Protein AF-A0A7C4H628-F1 (afdb_monomer)

Structure (mmCIF, N/CA/C/O backbone):
data_AF-A0A7C4H628-F1
#
_entry.id   AF-A0A7C4H628-F1
#
loop_
_atom_site.group_PDB
_atom_site.id
_atom_site.type_symbol
_atom_site.label_atom_id
_atom_site.label_alt_id
_atom_site.label_comp_id
_atom_site.label_asym_id
_atom_site.label_entity_id
_atom_site.label_seq_id
_atom_site.pdbx_PDB_ins_code
_atom_site.Cartn_x
_atom_site.Cartn_y
_atom_site.Cartn_z
_atom_site.o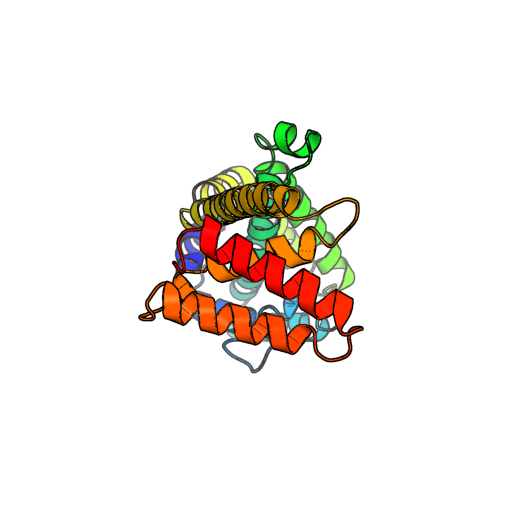ccupancy
_atom_site.B_iso_or_equiv
_atom_site.auth_seq_id
_atom_site.auth_comp_id
_atom_site.auth_asym_id
_atom_site.auth_atom_id
_atom_site.pdbx_PDB_model_num
ATOM 1 N N . MET A 1 1 ? 4.475 -13.712 -3.045 1.00 44.09 1 MET A N 1
ATOM 2 C CA . MET A 1 1 ? 4.815 -12.976 -4.280 1.00 44.09 1 MET A CA 1
ATOM 3 C C . MET A 1 1 ? 3.651 -12.990 -5.278 1.00 44.09 1 MET A C 1
ATOM 5 O O . MET A 1 1 ? 3.628 -13.850 -6.150 1.00 44.09 1 MET A O 1
ATOM 9 N N . PRO A 1 2 ? 2.662 -12.085 -5.145 1.00 54.22 2 PRO A N 1
ATOM 10 C CA . PRO A 1 2 ? 1.669 -11.801 -6.191 1.00 54.22 2 PRO A CA 1
ATOM 11 C C . PRO A 1 2 ? 2.121 -10.678 -7.159 1.00 54.22 2 PRO A C 1
ATOM 13 O O . PRO A 1 2 ? 1.870 -10.807 -8.357 1.00 54.22 2 PRO A O 1
ATOM 16 N N . LYS A 1 3 ? 2.888 -9.682 -6.667 1.00 62.72 3 LYS A N 1
ATOM 17 C CA . LYS A 1 3 ? 3.483 -8.544 -7.412 1.00 62.72 3 LYS A CA 1
ATOM 18 C C . LYS A 1 3 ? 4.208 -8.966 -8.701 1.00 62.72 3 LYS A C 1
ATOM 20 O O . LYS A 1 3 ? 4.015 -8.393 -9.768 1.00 62.72 3 LYS A O 1
ATOM 25 N N . TRP A 1 4 ? 4.923 -10.086 -8.618 1.00 67.44 4 TRP A N 1
ATOM 26 C CA . TRP A 1 4 ? 5.683 -10.706 -9.705 1.00 67.44 4 TRP A CA 1
ATOM 27 C C . TRP A 1 4 ? 4.882 -10.992 -10.988 1.00 67.44 4 TRP A C 1
ATOM 29 O O . TRP A 1 4 ? 5.407 -10.875 -12.094 1.00 67.44 4 TRP A O 1
ATOM 39 N N . PHE A 1 5 ? 3.611 -11.391 -10.868 1.00 70.12 5 PHE A N 1
ATOM 40 C CA . PHE A 1 5 ? 2.865 -11.903 -12.022 1.00 70.12 5 PHE A CA 1
ATOM 41 C C . PHE A 1 5 ? 2.538 -10.821 -13.048 1.00 70.12 5 PHE A C 1
ATOM 43 O O . PHE A 1 5 ? 2.633 -11.078 -14.247 1.00 70.12 5 PHE A O 1
ATOM 50 N N . TYR A 1 6 ? 2.173 -9.622 -12.594 1.00 78.38 6 TYR A N 1
ATOM 51 C CA . TYR A 1 6 ? 1.809 -8.547 -13.511 1.00 78.38 6 TYR A CA 1
ATOM 52 C C . TYR A 1 6 ? 3.020 -7.701 -13.931 1.00 78.38 6 TYR A C 1
ATOM 54 O O . TYR A 1 6 ? 3.038 -7.233 -15.064 1.00 78.38 6 TYR A O 1
ATOM 62 N N . HIS A 1 7 ? 4.065 -7.593 -13.094 1.00 85.69 7 HIS A N 1
ATOM 63 C CA . HIS A 1 7 ? 5.359 -7.018 -13.503 1.00 85.69 7 HIS A CA 1
ATOM 64 C C . HIS A 1 7 ? 5.937 -7.785 -14.693 1.00 85.69 7 HIS A C 1
ATOM 66 O O . HIS A 1 7 ? 6.283 -7.184 -15.706 1.00 85.69 7 HIS A O 1
ATOM 72 N N . LYS A 1 8 ? 5.920 -9.122 -14.624 1.00 83.81 8 LYS A N 1
ATOM 73 C CA . LYS A 1 8 ? 6.333 -9.990 -15.732 1.00 83.81 8 LYS A CA 1
ATOM 74 C C . LYS A 1 8 ? 5.474 -9.800 -16.985 1.00 83.81 8 LYS A C 1
ATOM 76 O O . LYS A 1 8 ? 6.029 -9.657 -18.068 1.00 83.81 8 LYS A O 1
ATOM 81 N N . GLY A 1 9 ? 4.145 -9.806 -16.850 1.00 85.12 9 GLY A N 1
ATOM 82 C CA . GLY A 1 9 ? 3.249 -9.641 -18.002 1.00 85.12 9 GLY A CA 1
ATOM 83 C C . GLY A 1 9 ? 3.461 -8.306 -18.723 1.00 85.12 9 GLY A C 1
ATOM 84 O O . GLY A 1 9 ? 3.432 -8.249 -19.947 1.00 85.12 9 GLY A O 1
ATOM 85 N N . ILE A 1 10 ? 3.753 -7.243 -17.972 1.00 89.75 10 ILE A N 1
ATOM 86 C CA . ILE A 1 10 ? 4.025 -5.922 -18.544 1.00 89.75 10 ILE A CA 1
ATOM 87 C C . ILE A 1 10 ? 5.443 -5.841 -19.122 1.00 89.75 10 ILE A C 1
ATOM 89 O O . ILE A 1 10 ? 5.633 -5.231 -20.170 1.00 89.75 10 ILE A O 1
ATOM 93 N N . ALA A 1 11 ? 6.431 -6.485 -18.498 1.00 91.62 11 ALA A N 1
ATOM 94 C CA . ALA A 1 11 ? 7.772 -6.597 -19.067 1.00 91.62 11 ALA A CA 1
ATOM 95 C C . ALA A 1 11 ? 7.747 -7.310 -20.432 1.00 91.62 11 ALA A C 1
ATOM 97 O O . ALA A 1 11 ? 8.405 -6.860 -21.367 1.00 91.62 11 ALA A O 1
ATOM 98 N N . GLU A 1 12 ? 6.932 -8.363 -20.567 1.00 89.31 12 GLU A N 1
ATOM 99 C CA . GLU A 1 12 ? 6.688 -9.055 -21.839 1.00 89.31 12 GLU A CA 1
ATOM 100 C C . GLU A 1 12 ? 6.010 -8.127 -22.865 1.00 89.31 12 GLU A C 1
ATOM 102 O O . GLU A 1 12 ? 6.483 -8.029 -23.997 1.00 89.31 12 GLU A O 1
ATOM 107 N N . ALA A 1 13 ? 4.976 -7.372 -22.468 1.00 88.06 13 ALA A N 1
ATOM 108 C CA . ALA A 1 13 ? 4.307 -6.393 -23.338 1.00 88.06 13 ALA A CA 1
ATOM 109 C C . ALA A 1 13 ? 5.242 -5.267 -23.831 1.00 88.06 13 ALA A C 1
ATOM 111 O O . ALA A 1 13 ? 5.079 -4.752 -24.940 1.00 88.06 13 ALA A O 1
ATOM 112 N N . LEU A 1 14 ? 6.239 -4.906 -23.018 1.00 92.12 14 LEU A N 1
ATOM 113 C CA . LEU A 1 14 ? 7.269 -3.910 -23.327 1.00 92.12 14 LEU A CA 1
ATOM 114 C C . LEU A 1 14 ? 8.517 -4.503 -23.996 1.00 92.12 14 LEU A C 1
ATOM 116 O O . LEU A 1 14 ? 9.477 -3.774 -24.236 1.00 92.12 14 LEU A O 1
ATOM 120 N N . SER A 1 15 ? 8.515 -5.802 -24.315 1.00 91.88 15 SER A N 1
ATOM 121 C CA . SER A 1 15 ? 9.646 -6.498 -24.949 1.00 91.88 15 SER A CA 1
ATOM 122 C C . SER A 1 15 ? 10.969 -6.377 -24.173 1.00 91.88 15 SER A C 1
ATOM 124 O O . SER A 1 15 ? 12.037 -6.280 -24.772 1.00 91.88 15 SER A O 1
ATOM 126 N N . ILE A 1 16 ? 10.913 -6.385 -22.838 1.00 93.06 16 ILE A N 1
ATOM 127 C CA . ILE A 1 16 ? 12.105 -6.378 -21.979 1.00 93.06 16 ILE A CA 1
ATOM 128 C C . ILE A 1 16 ? 12.690 -7.799 -21.932 1.00 93.06 16 ILE A C 1
ATOM 130 O O . ILE A 1 16 ? 12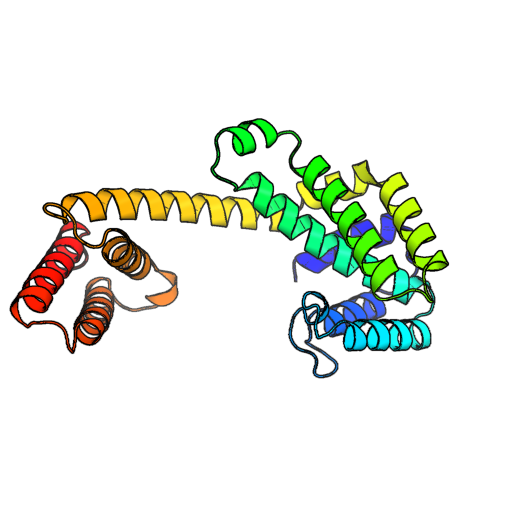.088 -8.708 -21.358 1.00 93.06 16 ILE A O 1
ATOM 134 N N . GLY A 1 17 ? 13.877 -7.998 -22.511 1.00 90.94 17 GLY A N 1
ATOM 135 C CA . GLY A 1 17 ? 14.509 -9.301 -22.754 1.00 90.94 17 GLY A CA 1
ATOM 136 C C . GLY A 1 17 ? 15.209 -9.944 -21.551 1.00 90.94 17 GLY A C 1
ATOM 137 O O . GLY A 1 17 ? 16.166 -10.700 -21.720 1.00 90.94 17 GLY A O 1
ATOM 138 N N . LEU A 1 18 ? 14.772 -9.659 -20.322 1.00 93.06 18 LEU A N 1
ATOM 139 C CA . LEU A 1 18 ? 15.399 -10.205 -19.117 1.00 93.06 18 LEU A CA 1
ATOM 140 C C . LEU A 1 18 ? 14.897 -11.612 -18.778 1.00 93.06 18 LEU A C 1
ATOM 142 O O . LEU A 1 18 ? 13.721 -11.948 -18.910 1.00 93.06 18 LEU A O 1
ATOM 146 N N . SER A 1 19 ? 15.790 -12.437 -18.228 1.00 91.50 19 SER A N 1
ATOM 147 C CA . SER A 1 19 ? 15.387 -13.713 -17.632 1.00 91.50 19 SER A CA 1
ATOM 148 C C . SER A 1 19 ? 14.567 -13.497 -16.352 1.00 91.50 19 SER A C 1
ATOM 150 O O . SER A 1 19 ? 14.740 -12.509 -15.636 1.00 91.50 19 SER A O 1
ATOM 152 N N . LYS A 1 20 ? 13.734 -14.483 -15.986 1.00 88.81 20 LYS A N 1
ATOM 153 C CA . LYS A 1 20 ? 13.017 -14.495 -14.693 1.00 88.81 20 LYS A CA 1
ATOM 154 C C . LYS A 1 20 ? 13.956 -14.320 -13.497 1.00 88.81 20 LYS A C 1
ATOM 156 O O . LYS A 1 20 ? 13.591 -13.679 -12.523 1.00 88.81 20 LYS A O 1
ATOM 161 N N . LYS A 1 21 ? 15.160 -14.892 -13.560 1.00 90.44 21 LYS A N 1
ATOM 162 C CA . LYS A 1 21 ? 16.142 -14.754 -12.482 1.00 90.44 21 LYS A CA 1
ATOM 163 C C . LYS A 1 21 ? 16.629 -13.306 -12.371 1.00 90.44 21 LYS A C 1
ATOM 165 O O . LYS A 1 21 ? 16.588 -12.753 -11.282 1.00 90.44 21 LYS A O 1
ATOM 170 N N . ALA A 1 22 ? 16.990 -12.685 -13.496 1.00 92.44 22 ALA A N 1
ATOM 171 C CA . ALA A 1 22 ? 17.457 -11.298 -13.531 1.00 92.44 22 ALA A CA 1
ATOM 172 C C . ALA A 1 22 ? 16.388 -10.310 -13.035 1.00 92.44 22 ALA A C 1
ATOM 174 O O . ALA A 1 22 ? 16.675 -9.472 -12.188 1.00 92.44 22 ALA A O 1
ATOM 175 N N . MET A 1 23 ? 15.142 -10.454 -13.497 1.00 92.44 23 MET A N 1
ATOM 176 C CA . MET A 1 23 ? 14.018 -9.637 -13.022 1.00 92.44 23 MET A CA 1
ATOM 177 C C . MET A 1 23 ? 13.797 -9.797 -11.507 1.00 92.44 23 MET A C 1
ATOM 179 O O . MET A 1 23 ? 13.673 -8.808 -10.793 1.00 92.44 23 MET A O 1
ATOM 183 N N . SER A 1 24 ? 13.838 -11.031 -10.989 1.00 89.69 24 SER A N 1
ATOM 184 C CA . SER A 1 24 ? 13.687 -11.291 -9.549 1.00 89.69 24 SER A CA 1
ATOM 185 C C . SER A 1 24 ? 14.845 -10.725 -8.722 1.00 89.69 24 SER A C 1
ATOM 187 O O . SER A 1 24 ? 14.643 -10.326 -7.572 1.00 89.69 24 SER A O 1
ATOM 189 N N . ASP A 1 25 ? 16.059 -10.722 -9.273 1.00 90.31 25 ASP A N 1
ATOM 190 C CA . ASP A 1 25 ? 17.231 -10.138 -8.628 1.00 90.31 25 ASP A CA 1
ATOM 191 C C . ASP A 1 25 ? 17.125 -8.607 -8.570 1.00 90.31 25 ASP A C 1
ATOM 193 O O . ASP A 1 25 ? 17.402 -8.034 -7.517 1.00 90.31 25 ASP A O 1
ATOM 197 N N . ILE A 1 26 ? 16.656 -7.957 -9.643 1.00 91.31 26 ILE A N 1
ATOM 198 C CA . ILE A 1 26 ? 16.404 -6.507 -9.668 1.00 91.31 26 ILE A CA 1
ATOM 199 C C . ILE A 1 26 ? 15.301 -6.123 -8.674 1.00 91.31 26 ILE A C 1
ATOM 201 O O . ILE A 1 26 ? 15.516 -5.215 -7.872 1.00 91.31 26 ILE A O 1
ATOM 205 N N . ASP A 1 27 ? 14.171 -6.839 -8.656 1.00 88.94 27 ASP A N 1
ATOM 206 C CA . ASP A 1 27 ? 13.090 -6.601 -7.684 1.00 88.94 27 ASP A CA 1
ATOM 207 C C . ASP A 1 27 ? 13.616 -6.674 -6.246 1.00 88.94 27 ASP A C 1
ATOM 209 O O . ASP A 1 27 ? 13.342 -5.799 -5.432 1.00 88.94 27 ASP A O 1
ATOM 213 N N . SER A 1 28 ? 14.454 -7.672 -5.945 1.00 86.88 28 SER A N 1
ATOM 214 C CA . SER A 1 28 ? 15.034 -7.833 -4.607 1.00 86.88 28 SER A CA 1
ATOM 215 C C . SER A 1 28 ? 15.939 -6.665 -4.200 1.00 86.88 28 SER A C 1
ATOM 217 O O . SER A 1 28 ? 16.026 -6.357 -3.013 1.00 86.88 28 SER A O 1
ATOM 219 N N . ILE A 1 29 ? 16.640 -6.034 -5.148 1.00 88.75 29 ILE A N 1
ATOM 220 C CA . ILE A 1 29 ? 17.462 -4.843 -4.880 1.00 88.75 29 ILE A CA 1
ATOM 221 C C . ILE A 1 29 ? 16.557 -3.636 -4.610 1.00 88.75 29 ILE A C 1
ATOM 223 O O . ILE A 1 29 ? 16.769 -2.915 -3.638 1.00 88.75 29 ILE A O 1
ATOM 227 N N . LEU A 1 30 ? 15.533 -3.429 -5.443 1.00 86.75 30 LEU A N 1
ATOM 228 C CA . LEU A 1 30 ? 14.626 -2.281 -5.335 1.00 86.75 30 LEU A CA 1
ATOM 229 C C . LEU A 1 30 ? 13.722 -2.340 -4.099 1.00 86.75 30 LEU A C 1
ATOM 231 O O . LEU A 1 30 ? 13.478 -1.307 -3.476 1.00 86.75 30 LEU A O 1
ATOM 235 N N . ASP A 1 31 ? 13.302 -3.541 -3.702 1.00 84.38 31 ASP A N 1
ATOM 236 C CA . ASP A 1 31 ? 12.535 -3.791 -2.479 1.00 84.38 31 ASP A CA 1
ATOM 237 C C . ASP A 1 31 ? 13.433 -3.786 -1.211 1.00 84.38 31 ASP A C 1
ATOM 239 O O . ASP A 1 31 ? 12.947 -4.026 -0.106 1.00 84.38 31 ASP A O 1
ATOM 243 N N . GLY A 1 32 ? 14.748 -3.539 -1.332 1.00 80.62 32 GLY A N 1
ATOM 244 C CA . GLY A 1 32 ? 15.690 -3.476 -0.200 1.00 80.62 32 GLY A CA 1
ATOM 245 C C . GLY A 1 32 ? 16.015 -4.831 0.451 1.00 80.62 32 GLY A C 1
ATOM 246 O O . GLY A 1 32 ? 16.609 -4.895 1.524 1.00 80.62 32 GLY A O 1
ATOM 247 N N . ILE A 1 33 ? 15.645 -5.944 -0.188 1.00 81.06 33 ILE A N 1
ATOM 248 C CA . ILE A 1 33 ? 15.928 -7.308 0.292 1.00 81.06 33 ILE A CA 1
ATOM 249 C C . ILE A 1 33 ? 17.405 -7.668 0.059 1.00 81.06 33 ILE A C 1
ATOM 251 O O . ILE A 1 33 ? 18.014 -8.391 0.849 1.00 81.06 33 ILE A O 1
ATOM 255 N N . LYS A 1 34 ? 17.992 -7.165 -1.032 1.00 75.50 34 LYS A N 1
ATOM 256 C CA . LYS A 1 34 ? 19.409 -7.321 -1.387 1.00 75.50 34 LYS A CA 1
ATOM 257 C C . LYS A 1 34 ? 20.102 -5.959 -1.430 1.00 75.50 34 LYS A C 1
ATOM 259 O O . LYS A 1 34 ? 19.512 -4.966 -1.833 1.00 75.50 34 LYS A O 1
ATOM 264 N N . GLY A 1 35 ? 21.386 -5.929 -1.066 1.00 67.00 35 GLY A N 1
ATOM 265 C CA . GLY A 1 35 ? 22.236 -4.739 -1.217 1.00 67.00 35 GLY A CA 1
ATOM 266 C C . GLY A 1 35 ? 22.257 -3.773 -0.027 1.00 67.00 35 GLY A C 1
ATOM 267 O O . GLY A 1 35 ? 22.917 -2.747 -0.115 1.00 67.00 35 GLY A O 1
ATOM 268 N N . GLY A 1 36 ? 21.591 -4.100 1.088 1.00 75.75 36 GLY A N 1
ATOM 269 C CA . GLY A 1 36 ? 21.644 -3.297 2.319 1.00 75.75 36 GLY A CA 1
ATOM 270 C C . GLY A 1 36 ? 20.872 -1.975 2.256 1.00 75.75 36 GLY A C 1
ATOM 271 O O . GLY A 1 36 ? 21.087 -1.109 3.098 1.00 75.75 36 GLY A O 1
ATOM 272 N N . TYR A 1 37 ? 19.993 -1.815 1.265 1.00 77.25 37 TYR A N 1
ATOM 273 C CA . TYR A 1 37 ? 19.118 -0.655 1.139 1.00 77.25 37 TYR A CA 1
ATOM 274 C C . TYR A 1 37 ? 17.862 -0.810 1.997 1.00 77.25 37 TYR A C 1
ATOM 276 O O . TYR A 1 37 ? 17.375 -1.918 2.212 1.00 77.25 37 TYR A O 1
ATOM 284 N N . GLU A 1 38 ? 17.304 0.309 2.453 1.00 80.31 38 GLU A N 1
ATOM 285 C CA . GLU A 1 38 ? 15.975 0.304 3.061 1.00 80.31 38 GLU A CA 1
ATOM 286 C C . GLU A 1 38 ? 14.909 -0.106 2.035 1.00 80.31 38 GLU A C 1
ATOM 288 O O . GLU A 1 38 ? 15.034 0.150 0.833 1.00 80.31 38 GLU A O 1
ATOM 293 N N . HIS A 1 39 ? 13.836 -0.735 2.516 1.00 78.56 39 HIS A N 1
ATOM 294 C CA . HIS A 1 39 ? 12.701 -1.096 1.673 1.00 78.56 39 HIS A CA 1
ATOM 295 C C . HIS A 1 39 ? 12.128 0.154 0.996 1.00 78.56 39 HIS A C 1
ATOM 297 O O . HIS A 1 39 ? 11.809 1.133 1.670 1.00 78.56 39 HIS A O 1
ATOM 303 N N . ASP A 1 40 ? 11.967 0.108 -0.328 1.00 79.44 40 ASP A N 1
ATOM 304 C CA . ASP A 1 40 ? 11.527 1.241 -1.145 1.00 79.44 40 ASP A CA 1
ATOM 305 C C . ASP A 1 40 ? 12.393 2.512 -1.013 1.00 79.44 40 ASP A C 1
ATOM 307 O O . ASP A 1 40 ? 11.878 3.627 -1.146 1.00 79.44 40 ASP A O 1
ATOM 311 N N . PHE A 1 41 ? 13.705 2.389 -0.765 1.00 82.50 41 PHE A N 1
ATOM 312 C CA . PHE A 1 41 ? 14.605 3.545 -0.597 1.00 82.50 41 PHE A CA 1
ATOM 313 C C . PHE A 1 41 ? 14.454 4.600 -1.712 1.00 82.50 41 PHE A C 1
ATOM 315 O O . PHE A 1 41 ? 14.584 5.798 -1.462 1.00 82.50 41 PHE A O 1
ATOM 322 N N . TRP A 1 42 ? 14.133 4.160 -2.934 1.00 81.12 42 TRP A N 1
ATOM 323 C CA . TRP A 1 42 ? 13.932 4.980 -4.128 1.00 81.12 42 TRP A CA 1
ATOM 324 C C . TRP A 1 42 ? 12.746 5.955 -4.031 1.00 81.12 42 TRP A C 1
ATOM 326 O O . TRP A 1 42 ? 12.649 6.875 -4.841 1.00 81.12 42 TRP A O 1
ATOM 336 N N . LYS A 1 43 ? 11.852 5.799 -3.045 1.00 77.94 43 LYS A N 1
ATOM 337 C CA . LYS A 1 43 ? 10.740 6.730 -2.785 1.00 77.94 43 LYS A CA 1
ATOM 338 C C . LYS A 1 43 ? 11.182 8.018 -2.087 1.00 77.94 43 LYS A C 1
ATOM 340 O O . LYS A 1 43 ? 10.426 8.990 -2.094 1.00 77.94 43 LYS A O 1
ATOM 345 N N . TYR A 1 44 ? 12.367 8.037 -1.477 1.00 75.94 44 TYR A N 1
ATOM 346 C CA . TYR A 1 44 ? 12.834 9.145 -0.646 1.00 75.94 44 TYR A CA 1
ATOM 347 C C . TYR A 1 44 ? 13.817 10.041 -1.402 1.00 75.94 44 TYR A C 1
ATOM 349 O O . TYR A 1 44 ? 14.807 9.574 -1.961 1.00 75.94 44 TYR A O 1
ATOM 357 N N . VAL A 1 45 ? 13.565 11.354 -1.374 1.00 60.88 45 VAL A N 1
ATOM 358 C CA . VAL A 1 45 ? 14.367 12.365 -2.092 1.00 60.88 45 VAL A CA 1
ATOM 359 C C . VAL A 1 45 ? 15.829 12.382 -1.629 1.00 60.88 45 VAL A C 1
ATOM 361 O O . VAL A 1 45 ? 16.729 12.607 -2.434 1.00 60.88 45 VAL A O 1
ATOM 364 N N . GLU A 1 46 ? 16.086 12.088 -0.356 1.00 63.59 46 GLU A N 1
ATOM 365 C CA . GLU A 1 46 ? 17.439 12.017 0.217 1.00 63.59 46 GLU A CA 1
ATOM 366 C C . GLU A 1 46 ? 18.252 10.825 -0.328 1.00 63.59 46 GLU A C 1
ATOM 368 O O . GLU A 1 46 ? 19.480 10.870 -0.369 1.00 63.59 46 GLU A O 1
ATOM 373 N N . ASN A 1 47 ? 17.574 9.797 -0.851 1.00 65.75 47 ASN A N 1
ATOM 374 C CA . ASN A 1 47 ? 18.172 8.566 -1.374 1.00 65.75 47 ASN A CA 1
ATOM 375 C C . ASN A 1 47 ? 18.320 8.555 -2.903 1.00 65.75 47 ASN A C 1
ATOM 377 O O . ASN A 1 47 ? 18.638 7.525 -3.501 1.00 65.75 47 ASN A O 1
ATOM 381 N N . VAL A 1 48 ? 18.130 9.700 -3.558 1.00 65.38 48 VAL A N 1
ATOM 382 C CA . VAL A 1 48 ? 18.287 9.844 -5.011 1.00 65.38 48 VAL A CA 1
ATOM 383 C C . VAL A 1 48 ? 19.669 9.385 -5.498 1.00 65.38 48 VAL A C 1
ATOM 385 O O . VAL A 1 48 ? 19.774 8.705 -6.521 1.00 65.38 48 VAL A O 1
ATOM 388 N N . ASN A 1 49 ? 20.731 9.702 -4.751 1.00 69.75 49 ASN A N 1
ATOM 389 C CA . ASN A 1 49 ? 22.087 9.262 -5.090 1.00 69.75 49 ASN A CA 1
ATOM 390 C C . ASN A 1 49 ? 22.216 7.731 -5.032 1.00 69.75 49 ASN A C 1
ATOM 392 O O . ASN A 1 49 ? 22.892 7.134 -5.870 1.00 69.75 49 ASN A O 1
ATOM 396 N N . SER A 1 50 ? 21.511 7.086 -4.100 1.00 78.38 50 SER A N 1
ATOM 397 C CA . SER A 1 50 ? 21.440 5.627 -4.001 1.00 78.38 50 SER A CA 1
ATOM 398 C C . SER A 1 50 ? 20.731 5.021 -5.211 1.00 78.38 50 SER A C 1
ATOM 400 O O . SER A 1 50 ? 21.221 4.044 -5.769 1.00 78.38 50 SER A O 1
ATOM 402 N N . LEU A 1 51 ? 19.638 5.632 -5.689 1.00 83.38 51 LEU A N 1
ATOM 403 C CA . LEU A 1 51 ? 18.914 5.144 -6.870 1.00 83.38 51 LEU A CA 1
ATOM 404 C C . LEU A 1 51 ? 19.753 5.265 -8.143 1.00 83.38 51 LEU A C 1
ATOM 406 O O . LEU A 1 51 ? 19.811 4.325 -8.936 1.00 83.38 51 LEU A O 1
ATOM 410 N N . ARG A 1 52 ? 20.473 6.379 -8.306 1.00 83.62 52 ARG A N 1
ATOM 411 C CA . ARG A 1 52 ? 21.422 6.540 -9.412 1.00 83.62 52 ARG A CA 1
ATOM 412 C C . ARG A 1 52 ? 22.500 5.455 -9.386 1.00 83.62 52 ARG A C 1
ATOM 414 O O . ARG A 1 52 ? 22.769 4.849 -10.420 1.00 83.62 52 ARG A O 1
ATOM 421 N N . ASN A 1 53 ? 23.088 5.183 -8.222 1.00 86.06 53 ASN A N 1
ATOM 422 C CA . ASN A 1 53 ? 24.106 4.140 -8.075 1.00 86.06 53 ASN A CA 1
ATOM 423 C C . ASN A 1 53 ? 23.550 2.748 -8.400 1.00 86.06 53 ASN A C 1
ATOM 425 O O . ASN A 1 53 ? 24.203 1.979 -9.103 1.00 86.06 53 ASN A O 1
ATOM 429 N N . VAL A 1 54 ? 22.328 2.447 -7.955 1.00 88.69 54 VAL A N 1
ATOM 430 C CA . VAL A 1 54 ? 21.643 1.190 -8.283 1.00 88.69 54 VAL A CA 1
ATOM 431 C C . VAL A 1 54 ? 21.408 1.068 -9.790 1.00 88.69 54 VAL A C 1
ATOM 433 O O . VAL A 1 54 ? 21.689 0.018 -10.358 1.00 88.69 54 VAL A O 1
ATOM 436 N N . ILE A 1 55 ? 20.986 2.133 -10.474 1.00 89.25 55 ILE A N 1
ATOM 437 C CA . ILE A 1 55 ? 20.812 2.121 -11.936 1.00 89.25 55 ILE A CA 1
ATOM 438 C C . ILE A 1 55 ? 22.142 1.898 -12.663 1.00 89.25 55 ILE A C 1
ATOM 440 O O . ILE A 1 55 ? 22.180 1.118 -13.612 1.00 89.25 55 ILE A O 1
ATOM 444 N N . VAL A 1 56 ? 23.239 2.512 -12.206 1.00 89.25 56 VAL A N 1
ATOM 445 C CA . VAL A 1 56 ? 24.585 2.271 -12.760 1.00 89.25 56 VAL A CA 1
ATOM 446 C C . VAL A 1 56 ? 24.986 0.802 -12.596 1.00 89.25 56 VAL A C 1
ATOM 448 O O . VAL A 1 56 ? 25.447 0.180 -13.553 1.00 89.25 56 VAL A O 1
ATOM 451 N N . GLN A 1 57 ? 24.778 0.224 -11.410 1.00 90.56 57 GLN A N 1
ATOM 452 C CA . GLN A 1 57 ? 25.089 -1.183 -11.135 1.00 90.56 57 GLN A CA 1
ATOM 453 C C . GLN A 1 57 ? 24.230 -2.139 -11.972 1.00 90.56 57 GLN A C 1
ATOM 455 O O . GLN A 1 57 ? 24.744 -3.106 -12.542 1.00 90.56 57 GLN A O 1
ATOM 460 N N . ILE A 1 58 ? 22.930 -1.858 -12.083 1.00 92.50 58 ILE A N 1
ATOM 461 C CA . ILE A 1 58 ? 21.996 -2.630 -12.906 1.00 92.50 58 ILE A CA 1
ATOM 462 C C . ILE A 1 58 ? 22.398 -2.545 -14.377 1.00 92.50 58 ILE A C 1
ATOM 464 O O . ILE A 1 58 ? 22.433 -3.575 -15.043 1.00 92.50 58 ILE A O 1
ATOM 468 N N . TYR A 1 59 ? 22.757 -1.361 -14.874 1.00 92.12 59 TYR A N 1
ATOM 469 C CA . TYR A 1 59 ? 23.227 -1.192 -16.247 1.00 92.12 59 TYR A CA 1
ATOM 470 C C . TYR A 1 59 ? 24.494 -2.010 -16.512 1.00 92.12 59 TYR A C 1
ATOM 472 O O . TYR A 1 59 ? 24.570 -2.717 -17.512 1.00 92.12 59 TYR A O 1
ATOM 480 N N . ALA A 1 60 ? 25.463 -1.977 -15.593 1.00 92.44 60 ALA A N 1
ATOM 481 C CA . ALA A 1 60 ? 26.688 -2.763 -15.714 1.00 92.44 60 ALA A CA 1
ATOM 482 C C . ALA A 1 60 ? 26.430 -4.284 -15.708 1.00 92.44 60 ALA A C 1
ATOM 484 O O . ALA A 1 60 ? 27.148 -5.026 -16.371 1.00 92.44 60 ALA A O 1
ATOM 485 N N . SER A 1 61 ? 25.408 -4.745 -14.980 1.00 94.12 61 SER A N 1
ATOM 486 C CA . SER A 1 61 ? 25.124 -6.179 -14.800 1.00 94.12 61 SER A CA 1
ATOM 487 C C . SER A 1 61 ? 24.162 -6.755 -15.844 1.00 94.12 61 SER A C 1
ATOM 489 O O . SER A 1 61 ? 24.284 -7.915 -16.230 1.00 94.12 61 SER A O 1
ATOM 491 N N . TYR A 1 62 ? 23.183 -5.961 -16.276 1.00 94.69 62 TYR A N 1
ATOM 492 C CA . TYR A 1 62 ? 22.018 -6.405 -17.052 1.00 94.69 62 TYR A CA 1
ATOM 493 C C . TYR A 1 62 ? 21.740 -5.531 -18.287 1.00 94.69 62 TYR A C 1
ATOM 495 O O . TYR A 1 62 ? 20.766 -5.766 -19.003 1.00 94.69 62 TYR A O 1
ATOM 503 N N . GLY A 1 63 ? 22.571 -4.519 -18.551 1.00 92.94 63 GLY A N 1
ATOM 504 C CA . GLY A 1 63 ? 22.448 -3.636 -19.708 1.00 92.94 63 GLY A CA 1
ATOM 505 C C . GLY A 1 63 ? 21.198 -2.753 -19.693 1.00 92.94 63 GLY A C 1
ATOM 506 O O . GLY A 1 63 ? 20.607 -2.462 -18.649 1.00 92.94 63 GLY A O 1
ATOM 507 N N . VAL A 1 64 ? 20.796 -2.314 -20.890 1.00 92.38 64 VAL A N 1
ATOM 508 C CA . VAL A 1 64 ? 19.647 -1.417 -21.105 1.00 92.38 64 VAL A CA 1
ATOM 509 C C . VAL A 1 64 ? 18.345 -2.033 -20.593 1.00 92.38 64 VAL A C 1
ATOM 511 O O . VAL A 1 64 ? 17.580 -1.346 -19.919 1.00 92.38 64 VAL A O 1
ATOM 514 N N . ASP A 1 65 ? 18.112 -3.321 -20.845 1.00 93.88 65 ASP A N 1
ATOM 515 C CA . ASP A 1 65 ? 16.894 -4.009 -20.400 1.00 93.88 65 ASP A CA 1
ATOM 516 C C . ASP A 1 65 ? 16.804 -4.099 -18.874 1.00 93.88 65 ASP A C 1
ATOM 518 O O . ASP A 1 65 ? 15.719 -3.953 -18.312 1.00 93.88 65 ASP A O 1
ATOM 522 N N . GLY A 1 66 ? 17.947 -4.237 -18.192 1.00 94.31 66 GLY A N 1
ATOM 523 C CA . GLY A 1 66 ? 18.045 -4.099 -16.739 1.00 94.31 66 GLY A CA 1
ATOM 524 C C . GLY A 1 66 ? 17.510 -2.761 -16.246 1.00 94.31 66 GLY A C 1
ATOM 525 O O . GLY A 1 66 ? 16.674 -2.705 -15.342 1.00 94.31 66 GLY A O 1
ATOM 526 N N . VAL A 1 67 ? 17.972 -1.673 -16.868 1.00 92.50 67 VAL A N 1
ATOM 527 C CA . VAL A 1 67 ? 17.519 -0.320 -16.527 1.00 92.50 67 VAL A CA 1
ATOM 528 C C . VAL A 1 67 ? 16.036 -0.161 -16.844 1.00 92.50 67 VAL A C 1
ATOM 530 O O . VAL A 1 67 ? 15.292 0.259 -15.964 1.00 92.50 67 VAL A O 1
ATOM 533 N N . LYS A 1 68 ? 15.569 -0.566 -18.034 1.00 93.12 68 LYS A N 1
ATOM 534 C CA . LYS A 1 68 ? 14.140 -0.517 -18.395 1.00 93.12 68 LYS A CA 1
ATOM 535 C C . LYS A 1 68 ? 13.265 -1.258 -17.380 1.00 93.12 68 LYS A C 1
ATOM 537 O O . LYS A 1 68 ? 12.220 -0.741 -16.997 1.00 93.12 68 LYS A O 1
ATOM 542 N N . TYR A 1 69 ? 13.693 -2.425 -16.898 1.00 94.06 69 TYR A N 1
ATOM 543 C CA . TYR A 1 69 ? 12.950 -3.171 -15.880 1.00 94.06 69 TYR A CA 1
ATOM 544 C C . TYR A 1 69 ? 12.949 -2.477 -14.511 1.00 94.06 69 TYR A C 1
ATOM 546 O O . TYR A 1 69 ? 11.918 -2.436 -13.847 1.00 94.06 69 TYR A O 1
ATOM 554 N N . CYS A 1 70 ? 14.066 -1.867 -14.106 1.00 91.62 70 CYS A N 1
ATOM 555 C CA . CYS A 1 70 ? 14.121 -1.046 -12.894 1.00 91.62 70 CYS A CA 1
ATOM 556 C C . CYS A 1 70 ? 13.105 0.111 -12.948 1.00 91.62 70 CYS A C 1
ATOM 558 O O . CYS A 1 70 ? 12.346 0.338 -12.003 1.00 91.62 70 CYS A O 1
ATOM 560 N N . LEU A 1 71 ? 13.023 0.793 -14.093 1.00 91.81 71 LEU A N 1
ATOM 561 C CA . LEU A 1 71 ? 12.040 1.854 -14.318 1.00 91.81 71 LEU A CA 1
ATOM 562 C C . LEU A 1 71 ? 10.613 1.325 -14.336 1.00 91.81 71 LEU A C 1
ATOM 564 O O . LEU A 1 71 ? 9.727 1.957 -13.763 1.00 91.81 71 LEU A O 1
ATOM 568 N N . LEU A 1 72 ? 10.396 0.157 -14.938 1.00 93.38 72 LEU A N 1
ATOM 569 C CA . LEU A 1 72 ? 9.106 -0.514 -14.913 1.00 93.38 72 LEU A CA 1
ATOM 570 C C . LEU A 1 72 ? 8.655 -0.811 -13.485 1.00 93.38 72 LEU A C 1
ATOM 572 O O . LEU A 1 72 ? 7.518 -0.506 -13.140 1.00 93.38 72 LEU A O 1
ATOM 576 N N . HIS A 1 73 ? 9.532 -1.349 -12.644 1.00 91.50 73 HIS A N 1
ATOM 577 C CA . HIS A 1 73 ? 9.212 -1.635 -11.251 1.00 91.50 73 HIS A CA 1
ATOM 578 C C . HIS A 1 73 ? 8.735 -0.372 -10.515 1.00 91.50 73 HIS A C 1
ATOM 580 O O . HIS A 1 73 ? 7.656 -0.358 -9.920 1.00 91.50 73 HIS A O 1
ATOM 586 N N . ILE A 1 74 ? 9.505 0.717 -10.615 1.00 89.75 74 ILE A N 1
ATOM 587 C CA . ILE A 1 74 ? 9.181 2.014 -9.997 1.00 89.75 74 ILE A CA 1
ATOM 588 C C . ILE A 1 74 ? 7.854 2.565 -10.536 1.00 89.75 74 ILE A C 1
ATOM 590 O O . ILE A 1 74 ? 7.024 3.068 -9.766 1.00 89.75 74 ILE A O 1
ATOM 594 N N . LEU A 1 75 ? 7.637 2.450 -11.850 1.00 92.25 75 LEU A N 1
ATOM 595 C CA . LEU A 1 75 ? 6.407 2.862 -12.517 1.00 92.25 75 LEU A CA 1
AT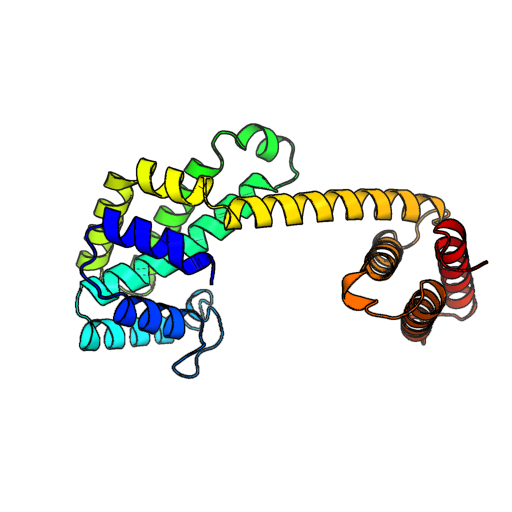OM 596 C C . LEU A 1 75 ? 5.204 2.116 -11.957 1.00 92.25 75 LEU A C 1
ATOM 598 O O . LEU A 1 75 ? 4.215 2.738 -11.578 1.00 92.25 75 LEU A O 1
ATOM 602 N N . LEU A 1 76 ? 5.277 0.789 -11.898 1.00 91.75 76 LEU A N 1
ATOM 603 C CA . LEU A 1 76 ? 4.159 -0.053 -11.493 1.00 91.75 76 LEU A CA 1
ATOM 604 C C . LEU A 1 76 ? 3.800 0.133 -10.023 1.00 91.75 76 LEU A C 1
ATOM 606 O O . LEU A 1 76 ? 2.614 0.188 -9.697 1.00 91.75 76 LEU A O 1
ATOM 610 N N . ASP A 1 77 ? 4.791 0.306 -9.154 1.00 89.69 77 ASP A N 1
ATOM 611 C CA . ASP A 1 77 ? 4.554 0.574 -7.737 1.00 89.69 77 ASP A CA 1
ATOM 612 C C . ASP A 1 77 ? 3.936 1.950 -7.508 1.00 89.69 77 ASP A C 1
ATOM 614 O O . ASP A 1 77 ? 2.981 2.099 -6.736 1.00 89.69 77 ASP A O 1
ATOM 618 N N . THR A 1 78 ? 4.434 2.961 -8.221 1.00 91.06 78 THR A N 1
ATOM 619 C CA . THR A 1 78 ? 3.883 4.318 -8.157 1.00 91.06 78 THR A CA 1
ATOM 620 C C . THR A 1 78 ? 2.464 4.361 -8.725 1.00 91.06 78 THR A C 1
ATOM 622 O O . THR A 1 78 ? 1.571 4.967 -8.120 1.00 91.06 78 THR A O 1
ATOM 625 N N . PHE A 1 79 ? 2.224 3.676 -9.845 1.00 93.00 79 PHE A N 1
ATOM 626 C CA . PHE A 1 79 ? 0.914 3.591 -10.477 1.00 93.00 79 PHE A CA 1
ATOM 627 C C . PHE A 1 79 ? -0.087 2.850 -9.593 1.00 93.00 79 PHE A C 1
ATOM 629 O O . PHE A 1 79 ? -1.177 3.370 -9.354 1.00 93.00 79 PHE A O 1
ATOM 636 N N . GLN A 1 80 ? 0.278 1.693 -9.038 1.00 91.88 80 GLN A N 1
ATOM 637 C CA . GLN A 1 80 ? -0.580 0.951 -8.118 1.00 91.88 80 GLN A CA 1
ATOM 638 C C . GLN A 1 80 ? -0.957 1.793 -6.897 1.00 91.88 80 GLN A C 1
ATOM 640 O O . GLN A 1 80 ? -2.141 1.886 -6.563 1.00 91.88 80 GLN A O 1
ATOM 645 N N . ALA A 1 81 ? 0.017 2.434 -6.245 1.00 90.38 81 ALA A N 1
ATOM 646 C CA . ALA A 1 81 ? -0.243 3.279 -5.082 1.00 90.38 81 ALA A CA 1
ATOM 647 C C . ALA A 1 81 ? -1.196 4.435 -5.424 1.00 90.38 81 ALA A C 1
ATOM 649 O O . ALA A 1 81 ? -2.162 4.693 -4.697 1.00 90.38 81 ALA A O 1
ATOM 650 N N . SER A 1 82 ? -0.966 5.089 -6.564 1.00 92.00 82 SER A N 1
ATOM 651 C CA . SER A 1 82 ? -1.799 6.193 -7.050 1.00 92.00 82 SER A CA 1
ATOM 652 C C . SER A 1 82 ? -3.213 5.717 -7.383 1.00 92.00 82 SER A C 1
ATOM 654 O O . SER A 1 82 ? -4.192 6.322 -6.949 1.00 92.00 82 SER A O 1
ATOM 656 N N . PHE A 1 83 ? -3.344 4.585 -8.076 1.00 93.56 83 PHE A N 1
ATOM 657 C CA . PHE A 1 83 ? -4.634 4.025 -8.461 1.00 93.56 83 PHE A CA 1
ATOM 658 C C . PHE A 1 83 ? -5.461 3.603 -7.244 1.00 93.56 83 PHE A C 1
ATOM 660 O O . PHE A 1 83 ? -6.644 3.929 -7.154 1.00 93.56 83 PHE A O 1
ATOM 667 N N . ILE A 1 84 ? -4.846 2.943 -6.262 1.00 92.44 84 ILE A N 1
ATOM 668 C CA . ILE A 1 84 ? -5.513 2.565 -5.010 1.00 92.44 84 ILE A CA 1
ATOM 669 C C . ILE A 1 84 ? -5.944 3.805 -4.222 1.00 92.44 84 ILE A C 1
ATOM 671 O O . ILE A 1 84 ? -7.052 3.838 -3.675 1.00 92.44 84 ILE A O 1
ATOM 675 N N . SER A 1 85 ? -5.096 4.835 -4.175 1.00 90.94 85 SER A N 1
ATOM 676 C CA . SER A 1 85 ? -5.427 6.110 -3.537 1.00 90.94 85 SER A CA 1
ATOM 677 C C . SER A 1 85 ? -6.666 6.739 -4.177 1.00 90.94 85 SER A C 1
ATOM 679 O O . SER A 1 85 ? -7.632 7.027 -3.471 1.00 90.94 85 SER A O 1
ATOM 681 N N . GLU A 1 86 ? -6.703 6.855 -5.507 1.00 91.50 86 GLU A N 1
ATOM 682 C CA . GLU A 1 86 ? -7.852 7.400 -6.244 1.00 91.50 86 GLU A CA 1
ATOM 683 C C . GLU A 1 86 ? -9.123 6.556 -6.059 1.00 91.50 86 GLU A C 1
ATOM 685 O O . GLU A 1 86 ? -10.192 7.089 -5.756 1.00 91.50 86 GLU A O 1
ATOM 690 N N . MET A 1 87 ? -9.018 5.228 -6.154 1.00 92.50 87 MET A N 1
ATOM 691 C CA . MET A 1 87 ? -10.166 4.324 -6.011 1.00 92.50 87 MET A CA 1
ATOM 692 C C . MET A 1 87 ? -10.797 4.382 -4.623 1.00 92.50 87 MET A C 1
ATOM 694 O O . MET A 1 87 ? -12.017 4.256 -4.477 1.00 92.50 87 MET A O 1
ATOM 698 N N . THR A 1 88 ? -9.973 4.582 -3.598 1.00 90.94 88 THR A N 1
ATOM 699 C CA . THR A 1 88 ? -10.429 4.554 -2.212 1.00 90.94 88 THR A CA 1
ATOM 700 C C . THR A 1 88 ? -10.721 5.956 -1.666 1.00 90.94 88 THR A C 1
ATOM 702 O O . THR A 1 88 ? -11.397 6.080 -0.646 1.00 90.94 88 THR A O 1
ATOM 705 N N . ARG A 1 89 ? -10.288 7.045 -2.311 1.00 89.44 89 ARG A N 1
ATOM 706 C CA . ARG A 1 89 ? -10.517 8.416 -1.821 1.00 89.44 89 ARG A CA 1
ATOM 707 C C . ARG A 1 89 ? -12.007 8.683 -1.548 1.00 89.44 89 ARG A C 1
ATOM 709 O O . ARG A 1 89 ? -12.894 8.293 -2.306 1.00 89.44 89 ARG A O 1
ATOM 716 N N . GLU A 1 90 ? -12.288 9.322 -0.410 1.00 85.25 90 GLU A N 1
ATOM 717 C CA . GLU A 1 90 ? -13.655 9.408 0.123 1.00 85.25 90 GLU A CA 1
ATOM 718 C C . GLU A 1 90 ? -14.440 10.643 -0.327 1.00 85.25 90 GLU A C 1
ATOM 720 O O . GLU A 1 90 ? -15.661 10.663 -0.130 1.00 85.25 90 GLU A O 1
ATOM 725 N N . THR A 1 91 ? -13.779 11.640 -0.926 1.00 86.38 91 THR A N 1
ATOM 726 C CA . THR A 1 91 ? -14.417 12.902 -1.321 1.00 86.38 91 THR A CA 1
ATOM 727 C C . THR A 1 91 ? -15.477 12.669 -2.407 1.00 86.38 91 THR A C 1
ATOM 729 O O . THR A 1 91 ? -15.289 11.799 -3.263 1.00 86.38 91 THR A O 1
ATOM 732 N N . PRO A 1 92 ? -16.591 13.428 -2.413 1.00 84.88 92 PRO A N 1
ATOM 733 C CA . PRO A 1 92 ? -17.627 13.289 -3.439 1.00 84.88 92 PRO A CA 1
ATOM 734 C C . PRO A 1 92 ? -17.070 13.391 -4.864 1.00 84.88 92 PRO A C 1
ATOM 736 O O . PRO A 1 92 ? -17.351 12.527 -5.692 1.00 84.88 92 PRO A O 1
ATOM 739 N N . ALA A 1 93 ? -16.197 14.374 -5.106 1.00 85.62 93 ALA A N 1
ATOM 740 C CA . ALA A 1 93 ? -15.509 14.547 -6.383 1.00 85.62 93 ALA A CA 1
ATOM 741 C C . ALA A 1 93 ? -14.702 13.298 -6.778 1.00 85.62 93 ALA A C 1
ATOM 743 O O . ALA A 1 93 ? -14.831 12.810 -7.895 1.00 85.62 93 ALA A O 1
ATOM 744 N N . ALA A 1 94 ? -13.935 12.707 -5.857 1.00 85.00 94 ALA A N 1
ATOM 745 C CA . ALA A 1 94 ? -13.156 11.510 -6.168 1.00 85.00 94 ALA A CA 1
ATOM 746 C C . ALA A 1 94 ? -14.034 10.298 -6.506 1.00 85.00 94 ALA A C 1
ATOM 748 O O . ALA A 1 94 ? -13.695 9.521 -7.394 1.00 85.00 94 ALA A O 1
ATOM 749 N N . ARG A 1 95 ? -15.196 10.150 -5.853 1.00 85.62 95 ARG A N 1
ATOM 750 C CA . ARG A 1 95 ? -16.140 9.066 -6.173 1.00 85.62 95 ARG A CA 1
ATOM 751 C C . ARG A 1 95 ? -16.685 9.178 -7.593 1.00 85.62 95 ARG A C 1
ATOM 753 O O . ARG A 1 95 ? -16.792 8.152 -8.259 1.00 85.62 95 ARG A O 1
ATOM 760 N N . MET A 1 96 ? -16.980 10.394 -8.052 1.00 88.56 96 MET A N 1
ATOM 761 C CA . MET A 1 96 ? -17.407 10.654 -9.433 1.00 88.56 96 MET A CA 1
ATOM 762 C C . MET A 1 96 ? -16.300 10.332 -10.445 1.00 88.56 96 MET A C 1
ATOM 764 O O . MET A 1 96 ? -16.591 9.876 -11.544 1.00 88.56 96 MET A O 1
ATOM 768 N N .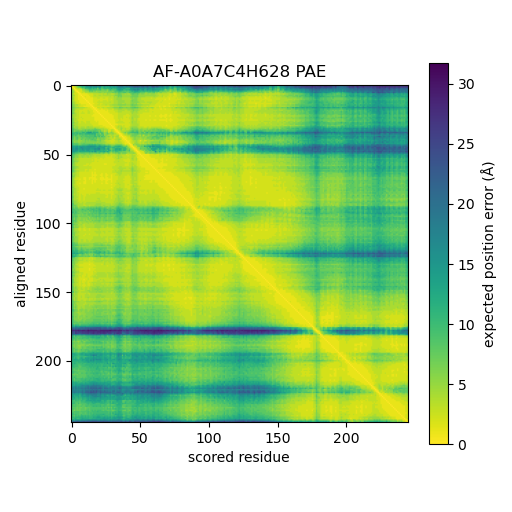 MET A 1 97 ? -15.033 10.496 -10.053 1.00 89.06 97 MET A N 1
ATOM 769 C CA . MET A 1 97 ? -13.865 10.251 -10.909 1.00 89.06 97 MET A CA 1
ATOM 770 C C . MET A 1 97 ? -13.402 8.784 -10.937 1.00 89.06 97 MET A C 1
ATOM 772 O O . MET A 1 97 ? -12.553 8.431 -11.753 1.00 89.06 97 MET A O 1
ATOM 776 N N . ARG A 1 98 ? -13.965 7.892 -10.106 1.00 89.19 98 ARG A N 1
ATOM 777 C CA . ARG A 1 98 ? -13.595 6.459 -10.059 1.00 89.19 98 ARG A CA 1
ATOM 778 C C . ARG A 1 98 ? -13.590 5.745 -11.419 1.00 89.19 98 ARG A C 1
ATOM 780 O O . ARG A 1 98 ? -12.659 4.971 -11.641 1.00 89.19 98 ARG A O 1
ATOM 787 N N . PRO A 1 99 ? -14.545 5.982 -12.343 1.00 90.06 99 PRO A N 1
ATOM 788 C CA . PRO A 1 99 ? -14.525 5.339 -13.657 1.00 90.06 99 PRO A CA 1
ATOM 789 C C . PRO A 1 99 ? -13.241 5.609 -14.445 1.00 90.06 99 PRO A C 1
ATOM 791 O O . PRO A 1 99 ? -12.809 4.742 -15.195 1.00 90.06 99 PRO A O 1
ATOM 794 N N . ILE A 1 100 ? -12.603 6.763 -14.226 1.00 90.62 100 ILE A N 1
ATOM 795 C CA . ILE A 1 100 ? -11.369 7.190 -14.902 1.00 90.62 100 ILE A CA 1
ATOM 796 C C . ILE A 1 100 ? -10.148 7.234 -13.970 1.00 90.62 100 ILE A C 1
ATOM 798 O O . ILE A 1 100 ? -9.071 7.657 -14.383 1.00 90.62 100 ILE A O 1
ATOM 802 N N . ALA A 1 101 ? -10.272 6.751 -12.728 1.00 90.81 101 ALA A N 1
ATOM 803 C CA . ALA A 1 101 ? -9.200 6.779 -11.729 1.00 90.81 101 ALA A CA 1
ATOM 804 C C . ALA A 1 101 ? -7.913 6.094 -12.209 1.00 90.81 101 ALA A C 1
ATOM 806 O O . ALA A 1 101 ? -6.816 6.554 -11.911 1.00 90.81 101 ALA A O 1
ATOM 807 N N . HIS A 1 102 ? -8.045 5.016 -12.983 1.00 90.56 102 HIS A N 1
ATOM 808 C CA . HIS A 1 102 ? -6.912 4.299 -13.563 1.00 90.56 102 HIS A CA 1
ATOM 809 C C . HIS A 1 102 ? -6.134 5.165 -14.565 1.00 90.56 102 HIS A C 1
ATOM 811 O O . HIS A 1 102 ? -4.908 5.163 -14.548 1.00 90.56 102 HIS A O 1
ATOM 817 N N . LYS A 1 103 ? -6.835 5.947 -15.395 1.00 90.12 103 LYS A N 1
ATOM 818 C CA . LYS A 1 103 ? -6.222 6.830 -16.389 1.00 90.12 103 LYS A CA 1
ATOM 819 C C . LYS A 1 103 ? -5.496 7.981 -15.699 1.00 90.12 103 LYS A C 1
ATOM 821 O O . LYS A 1 103 ? -4.317 8.193 -15.955 1.00 90.12 103 LYS A O 1
ATOM 826 N N . ASN A 1 104 ? -6.160 8.632 -14.745 1.00 91.06 104 ASN A N 1
ATOM 827 C CA . ASN A 1 104 ? -5.570 9.728 -13.976 1.00 91.06 104 ASN A CA 1
ATOM 828 C C . ASN A 1 104 ? -4.327 9.276 -13.195 1.00 91.06 104 ASN A C 1
ATOM 830 O O . ASN A 1 104 ? -3.310 9.962 -13.192 1.00 91.06 104 ASN A O 1
ATOM 834 N N . ALA A 1 105 ? -4.392 8.108 -12.547 1.00 93.44 105 ALA A N 1
ATOM 835 C CA . ALA A 1 105 ? -3.263 7.554 -11.805 1.00 93.44 105 ALA A CA 1
ATOM 836 C C . ALA A 1 105 ? -2.078 7.205 -12.718 1.00 93.44 105 ALA A C 1
ATOM 838 O O . ALA A 1 105 ? -0.927 7.428 -12.337 1.00 93.44 105 ALA A O 1
ATOM 839 N N . PHE A 1 106 ? -2.345 6.687 -13.919 1.00 94.00 106 PHE A N 1
ATOM 840 C CA . PHE A 1 106 ? -1.307 6.403 -14.905 1.00 94.00 106 PHE A CA 1
ATOM 841 C C . PHE A 1 106 ? -0.649 7.692 -15.416 1.00 94.00 106 PHE A C 1
ATOM 843 O O . PHE A 1 106 ? 0.570 7.822 -15.350 1.00 94.00 106 PHE A O 1
ATOM 850 N N . GLU A 1 107 ? -1.440 8.681 -15.842 1.00 92.44 107 GLU A N 1
ATOM 851 C CA . GLU A 1 107 ? -0.936 9.974 -16.329 1.00 92.44 107 GLU A CA 1
ATOM 852 C C . GLU A 1 107 ? -0.120 10.712 -15.261 1.00 92.44 107 GLU A C 1
ATOM 854 O O . GLU A 1 107 ? 0.979 11.196 -15.542 1.00 92.44 107 GLU A O 1
ATOM 859 N N . TYR A 1 108 ? -0.608 10.721 -14.016 1.00 92.94 108 TYR A N 1
ATOM 860 C CA . TYR A 1 108 ? 0.138 11.237 -12.869 1.00 92.94 108 TYR A CA 1
ATOM 861 C C . TYR A 1 108 ? 1.487 10.530 -12.703 1.00 92.94 108 TYR A C 1
ATOM 863 O O . TYR A 1 108 ? 2.512 11.187 -12.527 1.00 92.94 108 TYR A O 1
ATOM 871 N N . THR A 1 109 ? 1.504 9.198 -12.791 1.00 93.25 109 THR A N 1
ATOM 872 C CA . THR A 1 109 ? 2.727 8.406 -12.614 1.00 93.25 109 THR A CA 1
ATOM 873 C C . THR A 1 109 ? 3.755 8.709 -13.698 1.00 93.25 109 THR A C 1
ATOM 875 O O . THR A 1 109 ? 4.924 8.925 -13.387 1.00 93.25 109 THR A O 1
ATOM 878 N N . ILE A 1 110 ? 3.323 8.802 -14.957 1.00 93.56 110 ILE A N 1
ATOM 879 C CA . ILE A 1 110 ? 4.191 9.177 -16.080 1.00 93.56 110 ILE A CA 1
ATOM 880 C C . ILE A 1 110 ? 4.765 10.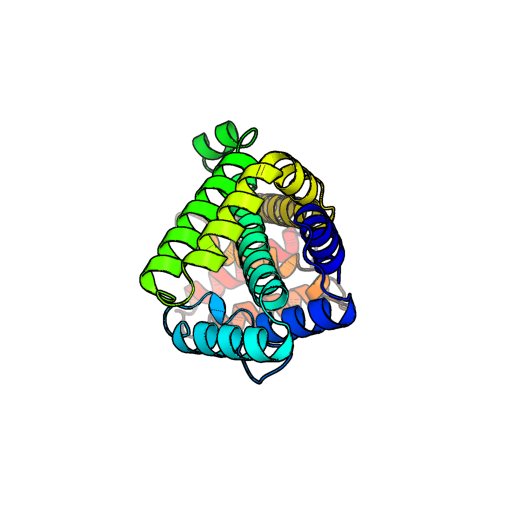583 -15.888 1.00 93.56 110 ILE A C 1
ATOM 882 O O . ILE A 1 110 ? 5.967 10.784 -16.061 1.00 93.56 110 ILE A O 1
ATOM 886 N N . GLY A 1 111 ? 3.925 11.552 -15.509 1.00 91.00 111 GLY A N 1
ATOM 887 C CA . GLY A 1 111 ? 4.362 12.923 -15.244 1.00 91.00 111 GLY A CA 1
ATOM 888 C C . GLY A 1 111 ? 5.382 12.996 -14.108 1.00 91.00 111 GLY A C 1
ATOM 889 O O . GLY A 1 111 ? 6.415 13.651 -14.248 1.00 91.00 111 GLY A O 1
ATOM 890 N N . LYS A 1 112 ? 5.132 12.265 -13.016 1.00 89.25 112 LYS A N 1
ATOM 891 C CA . LYS A 1 112 ? 6.050 12.174 -11.879 1.00 89.25 112 LYS A CA 1
ATOM 892 C C . LYS A 1 112 ? 7.385 11.547 -12.279 1.00 89.25 112 LYS A C 1
ATOM 894 O O . LYS A 1 112 ? 8.424 12.130 -12.002 1.00 89.25 112 LYS A O 1
ATOM 899 N N . MET A 1 113 ? 7.368 10.408 -12.970 1.00 88.12 113 MET A N 1
ATOM 900 C CA . MET A 1 113 ? 8.602 9.754 -13.413 1.00 88.12 113 MET A CA 1
ATOM 901 C C . MET A 1 113 ? 9.421 10.638 -14.345 1.00 88.12 113 MET A C 1
ATOM 903 O O . MET A 1 113 ? 10.642 10.680 -14.212 1.00 88.12 113 MET A O 1
ATOM 907 N N . LYS A 1 114 ? 8.770 11.369 -15.258 1.00 87.69 114 LYS A N 1
ATOM 908 C CA . LYS A 1 114 ? 9.452 12.335 -16.120 1.00 87.69 114 LYS A CA 1
ATOM 909 C C . LYS A 1 114 ? 10.154 13.415 -15.289 1.00 87.69 114 LYS A C 1
ATOM 911 O O . LYS A 1 114 ? 11.353 13.613 -15.457 1.00 87.69 114 LYS A O 1
ATOM 916 N N . HIS A 1 115 ? 9.435 14.038 -14.353 1.00 86.06 115 HIS A N 1
ATOM 917 C CA . HIS A 1 115 ? 9.997 15.052 -13.457 1.00 86.06 115 HIS A CA 1
ATOM 918 C C . HIS A 1 115 ? 11.180 14.521 -12.635 1.00 86.06 115 HIS A C 1
ATOM 920 O O . HIS A 1 115 ? 12.239 15.148 -12.591 1.00 86.06 115 HIS A O 1
ATOM 926 N N . ASP A 1 116 ? 11.011 13.357 -12.004 1.00 81.88 116 ASP A N 1
ATOM 927 C CA . ASP A 1 116 ? 12.037 12.756 -11.152 1.00 81.88 116 ASP A CA 1
ATOM 928 C C . ASP A 1 116 ? 13.284 12.398 -11.975 1.00 81.88 116 ASP A C 1
ATOM 930 O O . ASP A 1 116 ? 14.407 12.657 -11.551 1.00 81.88 116 ASP A O 1
ATOM 934 N N . THR A 1 117 ? 13.110 11.882 -13.191 1.00 78.50 117 THR A N 1
ATOM 935 C CA . THR A 1 117 ? 14.227 11.555 -14.089 1.00 78.50 117 THR A CA 1
ATOM 936 C C . THR A 1 117 ? 15.018 12.794 -14.490 1.00 78.50 117 THR A C 1
ATOM 938 O O . THR A 1 117 ? 16.238 12.814 -14.337 1.00 78.50 117 THR A O 1
ATOM 941 N N . GLU A 1 118 ? 14.337 13.837 -14.974 1.00 79.88 118 GLU A N 1
ATOM 942 C CA . GLU A 1 118 ? 14.976 15.081 -15.424 1.00 79.88 118 GLU A CA 1
ATOM 943 C C . GLU A 1 118 ? 15.778 15.735 -14.295 1.00 79.88 118 GLU A C 1
ATOM 945 O O . GLU A 1 118 ? 16.879 16.244 -14.505 1.00 79.88 118 GLU A O 1
ATOM 950 N N . LYS A 1 119 ? 15.235 15.691 -13.077 1.00 79.81 119 LYS A N 1
ATOM 951 C CA . LYS A 1 119 ? 15.836 16.325 -11.907 1.00 79.81 119 LYS A CA 1
ATOM 952 C C . LYS A 1 119 ? 16.999 15.528 -11.323 1.00 79.81 119 LYS A C 1
ATOM 954 O O . LYS A 1 119 ? 17.953 16.119 -10.819 1.00 79.81 119 LYS A O 1
ATOM 959 N N . TYR A 1 120 ? 16.912 14.202 -11.345 1.00 75.06 120 TYR A N 1
ATOM 960 C CA . TYR A 1 120 ? 17.770 13.346 -10.530 1.00 75.06 120 TYR A CA 1
ATOM 961 C C . TYR A 1 120 ? 18.673 12.403 -11.335 1.00 75.06 120 TYR A C 1
ATOM 963 O O . TYR A 1 120 ? 19.623 11.847 -10.778 1.00 75.06 120 TYR A O 1
ATOM 971 N N . MET A 1 121 ? 18.426 12.227 -12.637 1.00 75.38 121 MET A N 1
ATOM 972 C CA . MET A 1 121 ? 19.145 11.269 -13.489 1.00 75.38 121 MET A CA 1
ATOM 973 C C . MET A 1 121 ? 19.478 11.804 -14.897 1.00 75.38 121 MET A C 1
ATOM 975 O O . MET A 1 121 ? 19.283 11.091 -15.884 1.00 75.38 121 MET A O 1
ATOM 979 N N . PRO A 1 122 ? 20.079 13.004 -15.025 1.00 70.44 122 PRO A N 1
ATOM 980 C CA . PRO A 1 122 ? 20.251 13.684 -16.316 1.00 70.44 122 PRO A CA 1
ATOM 981 C C . PRO A 1 122 ? 21.113 12.925 -17.347 1.00 70.44 122 PRO A C 1
ATOM 983 O O . PRO A 1 122 ? 21.065 13.229 -18.534 1.00 70.44 122 PRO A O 1
ATOM 986 N N . GLY A 1 123 ? 21.907 11.933 -16.925 1.00 71.88 123 GLY A N 1
ATOM 987 C CA . GLY A 1 123 ? 22.758 11.125 -17.812 1.00 71.88 123 GLY A CA 1
ATOM 988 C C . GLY A 1 123 ? 22.060 9.946 -18.500 1.00 71.88 123 GLY A C 1
ATOM 989 O O . GLY A 1 123 ? 22.670 9.305 -19.348 1.00 71.88 123 GLY A O 1
ATOM 990 N N . TYR A 1 124 ? 20.807 9.645 -18.146 1.00 73.69 124 TYR A N 1
ATOM 991 C CA . TYR A 1 124 ? 20.069 8.497 -18.688 1.00 73.69 124 TYR A CA 1
ATOM 992 C C . TYR A 1 124 ? 18.859 8.898 -19.545 1.00 73.69 124 TYR A C 1
ATOM 994 O O . TYR A 1 124 ? 18.112 8.026 -19.988 1.00 73.69 124 TYR A O 1
ATOM 1002 N N . ASN A 1 125 ? 18.686 10.193 -19.833 1.00 78.12 125 ASN A N 1
ATOM 1003 C CA . ASN A 1 125 ? 17.490 10.756 -20.469 1.00 78.12 125 ASN A CA 1
ATOM 1004 C C . ASN A 1 125 ? 17.019 9.979 -21.708 1.00 78.12 125 ASN A C 1
ATOM 1006 O O . ASN A 1 125 ? 15.838 9.678 -21.803 1.00 78.12 125 ASN A O 1
ATOM 1010 N N . ALA A 1 126 ? 17.922 9.555 -22.599 1.00 85.44 126 ALA A N 1
ATOM 1011 C CA . ALA A 1 126 ? 17.541 8.817 -23.808 1.00 85.44 126 ALA A CA 1
ATOM 1012 C C . ALA A 1 126 ? 16.869 7.456 -23.518 1.00 85.44 126 ALA A C 1
ATOM 1014 O O . ALA A 1 126 ? 15.847 7.130 -24.119 1.00 85.44 126 ALA A O 1
ATOM 1015 N N . ILE A 1 127 ? 17.404 6.670 -22.570 1.00 86.81 127 ILE A N 1
ATOM 1016 C CA . ILE A 1 127 ? 16.822 5.369 -22.183 1.00 86.81 127 ILE A CA 1
ATOM 1017 C C . ILE A 1 127 ? 15.458 5.584 -21.520 1.00 86.81 127 ILE A C 1
ATOM 1019 O O . ILE A 1 127 ? 14.515 4.837 -21.778 1.00 86.81 127 ILE A O 1
ATOM 1023 N N . PHE A 1 128 ? 15.345 6.618 -20.687 1.00 87.19 128 PHE A N 1
ATOM 1024 C CA . PHE A 1 128 ? 14.104 6.958 -20.000 1.00 87.19 128 PHE A CA 1
ATOM 1025 C C . PHE A 1 128 ? 13.028 7.473 -20.951 1.00 87.19 128 PHE A C 1
ATOM 1027 O O . PHE A 1 128 ? 11.882 7.048 -20.853 1.00 87.19 128 PHE A O 1
ATOM 1034 N N . GLU A 1 129 ? 13.374 8.361 -21.878 1.00 88.00 129 GLU A N 1
ATOM 1035 C CA . GLU A 1 129 ? 12.450 8.868 -22.892 1.00 88.00 129 GLU A CA 1
ATOM 1036 C C . GLU A 1 129 ? 11.934 7.734 -23.769 1.00 88.00 129 GLU A C 1
ATOM 1038 O O . GLU A 1 129 ? 10.724 7.622 -23.972 1.00 88.00 129 GLU A O 1
ATOM 1043 N N . GLN A 1 130 ? 12.828 6.850 -24.223 1.00 91.50 130 GLN A N 1
ATOM 1044 C CA . GLN A 1 130 ? 12.431 5.660 -24.964 1.00 91.50 130 GLN A CA 1
ATOM 1045 C C . GLN A 1 130 ? 11.486 4.787 -24.130 1.00 91.50 130 GLN A C 1
ATOM 1047 O O . GLN A 1 130 ? 10.404 4.449 -24.599 1.00 91.50 130 GLN A O 1
ATOM 1052 N N . PHE A 1 131 ? 11.842 4.483 -22.880 1.00 93.50 131 PHE A N 1
ATOM 1053 C CA . PHE A 1 131 ? 11.000 3.692 -21.983 1.00 93.50 131 PHE A CA 1
ATOM 1054 C C . PHE A 1 131 ? 9.615 4.323 -21.765 1.00 93.50 131 PHE A C 1
ATOM 1056 O O . PHE A 1 131 ? 8.600 3.636 -21.859 1.00 93.50 131 PHE A O 1
ATOM 1063 N N . LEU A 1 132 ? 9.540 5.632 -21.509 1.00 92.56 132 LEU A N 1
ATOM 1064 C CA . LEU A 1 132 ? 8.267 6.328 -21.316 1.00 92.56 132 LEU A CA 1
ATOM 1065 C C . LEU A 1 132 ? 7.423 6.348 -22.595 1.00 92.56 132 LEU A C 1
ATOM 1067 O O . LEU A 1 132 ? 6.197 6.277 -22.506 1.00 92.56 132 LEU A O 1
ATOM 1071 N N . ASN A 1 133 ? 8.047 6.430 -23.771 1.00 92.44 133 ASN A N 1
ATOM 1072 C CA . ASN A 1 133 ? 7.348 6.317 -25.051 1.00 92.44 133 ASN A CA 1
ATOM 1073 C C . ASN A 1 133 ? 6.807 4.897 -25.269 1.00 92.44 133 ASN A C 1
ATOM 1075 O O . ASN A 1 133 ? 5.627 4.753 -25.599 1.00 92.44 133 ASN A O 1
ATOM 1079 N N . ASP A 1 134 ? 7.618 3.868 -25.000 1.00 94.12 134 ASP A N 1
ATOM 1080 C CA . ASP A 1 134 ? 7.212 2.458 -25.063 1.00 94.12 134 ASP A CA 1
ATOM 1081 C C . ASP A 1 134 ? 5.996 2.225 -24.144 1.00 94.12 134 ASP A C 1
ATOM 1083 O O . ASP A 1 134 ? 4.949 1.741 -24.579 1.00 94.12 134 ASP A O 1
ATOM 1087 N N . VAL A 1 135 ? 6.076 2.686 -22.893 1.00 94.38 135 VAL A N 1
ATOM 1088 C CA . VAL A 1 135 ? 4.995 2.593 -21.903 1.00 94.38 135 VAL A CA 1
ATOM 1089 C C . VAL A 1 135 ? 3.729 3.327 -22.341 1.00 94.38 135 VAL A C 1
ATOM 1091 O O . VAL A 1 135 ? 2.635 2.776 -22.221 1.00 94.38 135 VAL A O 1
ATOM 1094 N 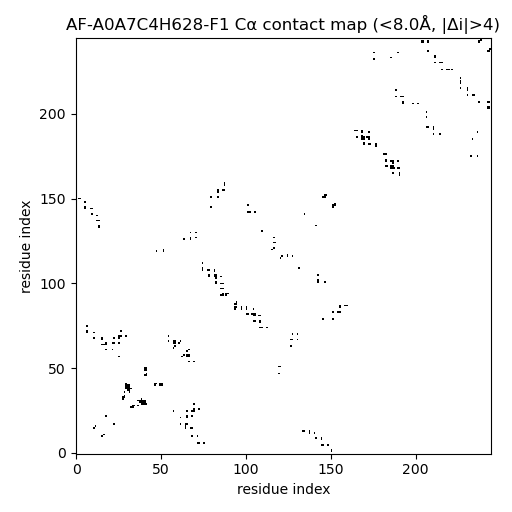N . LYS A 1 136 ? 3.843 4.554 -22.862 1.00 93.00 136 LYS A N 1
ATOM 1095 C CA . LYS A 1 136 ? 2.682 5.307 -23.365 1.00 93.00 136 LYS A CA 1
ATOM 1096 C C . LYS A 1 136 ? 2.010 4.593 -24.533 1.00 93.00 136 LYS A C 1
ATOM 1098 O O . LYS A 1 136 ? 0.786 4.526 -24.569 1.00 93.00 136 LYS A O 1
ATOM 1103 N N . SER A 1 137 ? 2.792 4.021 -25.450 1.00 93.88 137 SER A N 1
ATOM 1104 C CA . SER A 1 137 ? 2.254 3.260 -26.587 1.00 93.88 137 SER A CA 1
ATOM 1105 C C . SER A 1 137 ? 1.478 2.009 -26.152 1.00 93.88 137 SER A C 1
ATOM 1107 O O . SER A 1 137 ? 0.581 1.556 -26.859 1.00 93.88 137 SER A O 1
ATOM 1109 N N . LYS A 1 138 ? 1.787 1.481 -24.960 1.00 93.88 138 LYS A N 1
ATOM 1110 C CA . LYS A 1 138 ? 1.160 0.304 -24.345 1.00 93.88 138 LYS A CA 1
ATOM 1111 C C . LYS A 1 138 ? 0.232 0.642 -23.177 1.00 93.88 138 LYS A C 1
ATOM 1113 O O . LYS A 1 138 ? -0.124 -0.242 -22.400 1.00 93.88 138 LYS A O 1
ATOM 1118 N N . GLN A 1 139 ? -0.188 1.901 -23.042 1.00 92.44 139 GLN A N 1
ATOM 1119 C CA . GLN A 1 139 ? -0.949 2.373 -21.884 1.00 92.44 139 GLN A CA 1
ATOM 1120 C C . GLN A 1 139 ? -2.202 1.534 -21.608 1.00 92.44 139 GLN A C 1
ATOM 1122 O O . GLN A 1 139 ? -2.426 1.148 -20.464 1.00 92.44 139 GLN A O 1
ATOM 1127 N N . GLU A 1 140 ? -3.023 1.256 -22.622 1.00 91.25 140 GLU A N 1
ATOM 1128 C CA . GLU A 1 140 ? -4.284 0.522 -22.436 1.00 91.25 140 GLU A CA 1
ATOM 1129 C C . GLU A 1 140 ? -4.051 -0.901 -21.914 1.00 91.25 140 GLU A C 1
ATOM 1131 O O . GLU A 1 140 ? -4.737 -1.346 -20.992 1.00 91.25 140 GLU A O 1
ATOM 1136 N N . GLU A 1 141 ? -3.033 -1.580 -22.444 1.00 91.31 141 GLU A N 1
ATOM 1137 C CA . GLU A 1 141 ? -2.628 -2.925 -22.036 1.00 91.31 141 GLU A CA 1
ATOM 1138 C C . GLU A 1 141 ? -2.107 -2.931 -20.590 1.00 91.31 141 GLU A C 1
ATOM 1140 O O . GLU A 1 141 ? -2.584 -3.702 -19.755 1.00 91.31 141 GLU A O 1
ATOM 1145 N N . ILE A 1 142 ? -1.202 -2.004 -20.257 1.00 91.00 142 ILE A N 1
ATOM 1146 C CA . ILE A 1 142 ? -0.630 -1.850 -18.909 1.00 91.00 142 ILE A CA 1
ATOM 1147 C C . ILE A 1 142 ? -1.722 -1.549 -17.880 1.00 91.00 142 ILE A C 1
ATOM 1149 O O . ILE A 1 142 ? -1.803 -2.186 -16.826 1.00 91.00 142 ILE A O 1
ATOM 1153 N N . VAL A 1 143 ? -2.588 -0.586 -18.192 1.00 91.12 143 VAL A N 1
ATOM 1154 C CA . VAL A 1 143 ? -3.724 -0.205 -17.352 1.00 91.12 143 VAL A CA 1
ATOM 1155 C C . VAL A 1 143 ? -4.666 -1.388 -17.154 1.00 91.12 143 VAL A C 1
ATOM 1157 O O . VAL A 1 143 ? -5.092 -1.623 -16.022 1.00 91.12 143 VAL A O 1
ATOM 1160 N N . GLY A 1 144 ? -4.978 -2.136 -18.216 1.00 89.88 144 GLY A N 1
ATOM 1161 C CA . GLY A 1 144 ? -5.820 -3.329 -18.151 1.00 89.88 144 GLY A CA 1
ATOM 1162 C C . GLY A 1 144 ? -5.248 -4.370 -17.193 1.00 89.88 144 GLY A C 1
ATOM 1163 O O . GLY A 1 144 ? -5.928 -4.787 -16.253 1.00 89.88 144 GLY A O 1
ATOM 1164 N N . ILE A 1 145 ? -3.965 -4.703 -17.352 1.00 88.94 145 ILE A N 1
ATOM 1165 C CA . ILE A 1 145 ? -3.260 -5.671 -16.504 1.00 88.94 145 ILE A CA 1
ATOM 1166 C C . ILE A 1 145 ? -3.292 -5.252 -15.022 1.00 88.94 145 ILE A C 1
ATOM 1168 O O . ILE A 1 145 ? -3.635 -6.060 -14.153 1.00 88.94 145 ILE A O 1
ATOM 1172 N N . VAL A 1 146 ? -2.972 -3.991 -14.708 1.00 87.50 146 VAL A N 1
ATOM 1173 C CA . VAL A 1 146 ? -2.941 -3.501 -13.316 1.00 87.50 146 VAL A CA 1
ATOM 1174 C C . VAL A 1 146 ? -4.345 -3.432 -12.716 1.00 87.50 146 VAL A C 1
ATOM 1176 O O . VAL A 1 146 ? -4.560 -3.885 -11.590 1.00 87.50 146 VAL A O 1
ATOM 1179 N N . LYS A 1 147 ? -5.321 -2.906 -13.463 1.00 87.38 147 LYS A N 1
ATOM 1180 C CA . LYS A 1 147 ? -6.722 -2.807 -13.029 1.00 87.38 147 LYS A CA 1
ATOM 1181 C C . LYS A 1 147 ? -7.308 -4.180 -12.719 1.00 87.38 147 LYS A C 1
ATOM 1183 O O . LYS A 1 147 ? -8.066 -4.316 -11.754 1.00 87.38 147 LYS A O 1
ATOM 1188 N N . ASP A 1 148 ? -6.966 -5.188 -13.519 1.00 88.12 148 ASP A N 1
ATOM 1189 C CA . ASP A 1 148 ? -7.496 -6.537 -13.361 1.00 88.12 148 ASP A CA 1
ATOM 1190 C C . ASP A 1 148 ? -6.708 -7.433 -12.413 1.00 88.12 148 ASP A C 1
ATOM 1192 O O . ASP A 1 148 ? -7.213 -8.494 -12.022 1.00 88.12 148 ASP A O 1
ATOM 1196 N N . SER A 1 149 ? -5.557 -6.958 -11.934 1.00 87.44 149 SER A N 1
ATOM 1197 C CA . SER A 1 149 ? -4.763 -7.626 -10.913 1.00 87.44 149 SER A CA 1
ATOM 1198 C C . SER A 1 149 ? -5.598 -7.951 -9.671 1.00 87.44 149 SER A C 1
ATOM 1200 O O . SER A 1 149 ? -6.193 -7.086 -9.016 1.00 87.44 149 SER A O 1
ATOM 1202 N N . ARG A 1 150 ? -5.610 -9.241 -9.306 1.00 87.94 150 ARG A N 1
ATOM 1203 C CA . ARG A 1 150 ? -6.269 -9.739 -8.086 1.00 87.94 150 ARG A CA 1
ATOM 1204 C C . ARG A 1 150 ? -5.722 -9.061 -6.832 1.00 87.94 150 ARG A C 1
ATOM 1206 O O . ARG A 1 150 ? -6.474 -8.841 -5.889 1.00 87.94 150 ARG A O 1
ATOM 1213 N N . GLU A 1 151 ? -4.436 -8.725 -6.830 1.00 84.94 151 GLU A N 1
ATOM 1214 C CA . GLU A 1 151 ? -3.773 -8.054 -5.716 1.00 84.94 151 GLU A CA 1
ATOM 1215 C C . GLU A 1 151 ? -4.311 -6.638 -5.517 1.00 84.94 151 GLU A C 1
ATOM 1217 O O . GLU A 1 151 ? -4.762 -6.303 -4.422 1.00 84.94 151 GLU A O 1
ATOM 1222 N N . VAL A 1 152 ? -4.347 -5.841 -6.586 1.00 88.06 152 VAL A N 1
ATOM 1223 C CA . VAL A 1 152 ? -4.871 -4.470 -6.550 1.00 88.06 152 VAL A CA 1
ATOM 1224 C C . VAL A 1 152 ? -6.335 -4.477 -6.108 1.00 88.06 152 VAL A C 1
ATOM 1226 O O . VAL A 1 152 ? -6.718 -3.742 -5.194 1.00 88.06 152 VAL A O 1
ATOM 1229 N N . LYS A 1 153 ? -7.150 -5.380 -6.671 1.00 90.69 153 LYS A N 1
ATOM 1230 C CA . LYS A 1 153 ? -8.552 -5.570 -6.263 1.00 90.69 153 LYS A CA 1
ATOM 1231 C C . LYS A 1 153 ? -8.672 -5.929 -4.776 1.00 90.69 153 LYS A C 1
ATOM 1233 O O . LYS A 1 153 ? -9.512 -5.357 -4.081 1.00 90.69 153 LYS A O 1
ATOM 1238 N N . ALA A 1 154 ? -7.831 -6.830 -4.266 1.00 90.44 154 ALA A N 1
ATOM 1239 C CA . ALA A 1 154 ? -7.832 -7.221 -2.857 1.00 90.44 154 ALA A CA 1
ATOM 1240 C C . ALA A 1 154 ? -7.405 -6.076 -1.924 1.00 90.44 154 ALA A C 1
ATOM 1242 O O . ALA A 1 154 ? -8.013 -5.899 -0.867 1.00 90.44 154 ALA A O 1
ATOM 1243 N N . GLN A 1 155 ? -6.411 -5.271 -2.314 1.00 90.62 155 GLN A N 1
ATOM 1244 C CA . GLN A 1 155 ? -5.975 -4.100 -1.548 1.00 90.62 155 GLN A CA 1
ATOM 1245 C C . GLN A 1 155 ? -7.081 -3.037 -1.472 1.00 90.62 155 GLN A C 1
ATOM 1247 O O . GLN A 1 155 ? -7.412 -2.584 -0.375 1.00 90.62 155 GLN A O 1
ATOM 1252 N N . ILE A 1 156 ? -7.731 -2.716 -2.599 1.00 92.12 156 ILE A N 1
ATOM 1253 C CA . ILE A 1 156 ? -8.882 -1.795 -2.636 1.00 92.12 156 ILE A CA 1
ATOM 1254 C C . ILE A 1 156 ? -10.003 -2.307 -1.724 1.00 92.12 156 ILE A C 1
ATOM 1256 O O . ILE A 1 156 ? -10.479 -1.577 -0.854 1.00 92.12 156 ILE A O 1
ATOM 1260 N N . GLN A 1 157 ? -10.397 -3.578 -1.863 1.00 92.69 157 GLN A N 1
ATOM 1261 C CA . GLN A 1 157 ? -11.433 -4.176 -1.016 1.00 92.69 157 GLN A CA 1
ATOM 1262 C C . GLN A 1 157 ? -11.052 -4.162 0.469 1.00 92.69 157 GLN A C 1
ATOM 1264 O O . GLN A 1 157 ? -11.906 -3.913 1.319 1.00 92.69 157 GLN A O 1
ATOM 1269 N N . GLY A 1 158 ? -9.785 -4.422 0.798 1.00 91.31 158 GLY A N 1
ATOM 1270 C CA . GLY A 1 158 ? -9.273 -4.368 2.164 1.00 91.31 158 GLY A CA 1
ATOM 1271 C C . GLY A 1 158 ? -9.411 -2.975 2.779 1.00 91.31 158 GLY A C 1
ATOM 1272 O O . GLY A 1 158 ? -9.916 -2.846 3.896 1.00 91.31 158 GLY A O 1
ATOM 1273 N N . ILE A 1 159 ? -9.038 -1.935 2.029 1.00 92.38 159 ILE A N 1
ATOM 1274 C CA . ILE A 1 159 ? -9.159 -0.537 2.459 1.00 92.38 159 ILE A CA 1
ATOM 1275 C C . ILE A 1 159 ? -10.629 -0.144 2.635 1.00 92.38 159 ILE A C 1
ATOM 1277 O O . ILE A 1 159 ? -10.986 0.428 3.664 1.00 92.38 159 ILE A O 1
ATOM 1281 N N . GLU A 1 160 ? -11.505 -0.486 1.689 1.00 91.50 160 GLU A N 1
ATOM 1282 C CA . GLU A 1 160 ? -12.938 -0.178 1.791 1.00 91.50 160 GLU A CA 1
ATOM 1283 C C . GLU A 1 160 ? -13.597 -0.903 2.976 1.00 91.50 160 GLU A C 1
ATOM 1285 O O . GLU A 1 160 ? -14.360 -0.302 3.737 1.00 91.50 160 GLU A O 1
ATOM 1290 N N . ARG A 1 161 ? -13.242 -2.172 3.219 1.00 90.94 161 ARG A N 1
ATOM 1291 C CA . ARG A 1 161 ? -13.686 -2.908 4.416 1.00 90.94 161 ARG A CA 1
ATOM 1292 C C . ARG A 1 161 ? -13.211 -2.230 5.697 1.00 90.94 161 ARG A C 1
ATOM 1294 O O . ARG A 1 161 ? -13.992 -2.108 6.641 1.00 90.94 161 ARG A O 1
ATOM 1301 N N . PHE A 1 162 ? -11.956 -1.783 5.742 1.00 90.69 162 PHE A N 1
ATOM 1302 C CA . PHE A 1 162 ? -11.423 -1.057 6.893 1.00 90.69 162 PHE A CA 1
ATOM 1303 C C . PHE A 1 162 ? -12.164 0.265 7.121 1.00 90.69 162 PHE A C 1
ATOM 1305 O O . PHE A 1 162 ? -12.540 0.554 8.254 1.00 90.69 162 PHE A O 1
ATOM 1312 N N . LYS A 1 163 ? -12.471 1.022 6.063 1.00 90.56 163 LYS A N 1
ATOM 1313 C CA . LYS A 1 163 ? -13.280 2.250 6.150 1.00 90.56 163 LYS A CA 1
ATOM 1314 C C . LYS A 1 163 ? -14.681 1.987 6.679 1.00 90.56 163 LYS A C 1
ATOM 1316 O O . LYS A 1 163 ? -15.147 2.710 7.554 1.00 90.56 163 LYS A O 1
ATOM 1321 N N . GLY A 1 164 ? -15.328 0.922 6.207 1.00 91.88 164 GLY A N 1
ATOM 1322 C CA . GLY A 1 164 ? -16.619 0.484 6.736 1.00 91.88 164 GLY A CA 1
ATOM 1323 C C . GLY A 1 164 ? -16.551 0.148 8.229 1.00 91.88 164 GLY A C 1
ATOM 1324 O O . GLY A 1 164 ? -17.394 0.602 8.999 1.00 91.88 164 GLY A O 1
ATOM 1325 N N . LYS A 1 165 ? -15.517 -0.589 8.664 1.00 92.69 165 LYS A N 1
ATOM 1326 C CA . LYS A 1 165 ? -15.277 -0.863 10.092 1.00 92.69 165 LYS A CA 1
ATOM 1327 C C . LYS A 1 165 ? -15.037 0.423 10.886 1.00 92.69 165 LYS A C 1
ATOM 1329 O O . LYS A 1 165 ? -15.618 0.583 11.952 1.00 92.69 165 LYS A O 1
ATOM 1334 N N . ARG A 1 166 ? -14.234 1.351 10.362 1.00 93.88 166 ARG A N 1
ATOM 1335 C CA . ARG A 1 166 ? -13.956 2.641 11.000 1.00 93.88 166 ARG A CA 1
ATOM 1336 C C . ARG A 1 166 ? -15.225 3.471 11.193 1.00 93.88 166 ARG A C 1
ATOM 1338 O O . ARG A 1 166 ? -15.451 3.926 12.303 1.00 93.88 166 ARG A O 1
ATOM 1345 N N . LYS A 1 167 ? -16.083 3.600 10.175 1.00 93.25 167 LYS A N 1
ATOM 1346 C CA . LYS A 1 167 ? -17.362 4.331 10.293 1.00 93.25 167 LYS A CA 1
ATOM 1347 C C . LYS A 1 167 ? -18.265 3.738 11.373 1.00 93.25 167 LYS A C 1
ATOM 1349 O O . LYS A 1 167 ? -18.771 4.470 12.214 1.00 93.25 167 LYS A O 1
ATOM 1354 N N . LYS A 1 168 ? -18.375 2.406 11.428 1.00 94.44 168 LYS A N 1
ATOM 1355 C CA . LYS A 1 168 ? -19.110 1.719 12.504 1.00 94.44 168 LYS A CA 1
ATOM 1356 C C . LYS A 1 168 ? -18.500 1.981 13.883 1.00 94.44 168 LYS A C 1
ATOM 1358 O O . LYS A 1 168 ? -19.230 2.196 14.843 1.00 94.44 168 LYS A O 1
ATOM 1363 N N . ALA A 1 169 ? -17.172 1.972 13.995 1.00 94.00 169 ALA A N 1
ATOM 1364 C CA . ALA A 1 169 ? -16.490 2.296 15.245 1.00 94.00 169 ALA A CA 1
ATOM 1365 C C . ALA A 1 169 ? -16.740 3.754 15.670 1.00 94.00 169 ALA A C 1
ATOM 1367 O O . ALA A 1 169 ? -17.000 3.999 16.843 1.00 94.00 169 ALA A O 1
ATOM 1368 N N . GLU A 1 170 ? -16.738 4.701 14.729 1.00 93.31 170 GLU A N 1
ATOM 1369 C CA . GLU A 1 170 ? -17.060 6.112 14.980 1.00 93.31 170 GLU A CA 1
ATOM 1370 C C . GLU A 1 170 ? -18.523 6.298 15.425 1.00 93.31 170 GLU A C 1
ATOM 1372 O O . GLU A 1 170 ? -18.789 7.048 16.363 1.00 93.31 170 GLU A O 1
ATOM 1377 N N . GLU A 1 171 ? -19.479 5.597 14.806 1.00 92.12 171 GLU A N 1
ATOM 1378 C CA . GLU A 1 171 ? -20.895 5.601 15.212 1.00 92.12 171 GLU A CA 1
ATOM 1379 C C . GLU A 1 171 ? -21.093 5.074 16.635 1.00 92.12 171 GLU A C 1
ATOM 1381 O O . GLU A 1 171 ?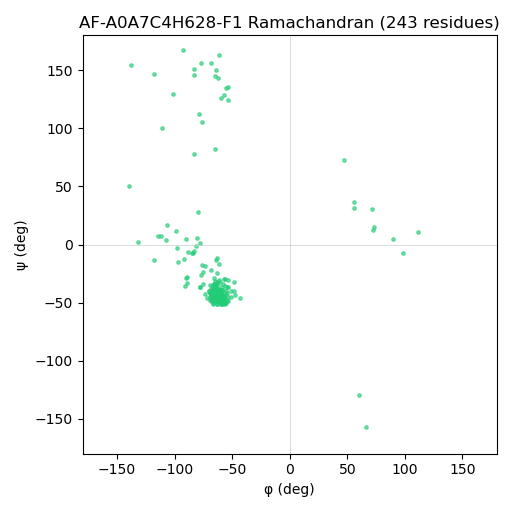 -21.874 5.636 17.403 1.00 92.12 171 GLU A O 1
ATOM 1386 N N . ILE A 1 172 ? -20.380 4.007 17.001 1.00 91.50 172 ILE A N 1
ATOM 1387 C CA . ILE A 1 172 ? -20.413 3.461 18.359 1.00 91.50 172 ILE A CA 1
ATOM 1388 C C . ILE A 1 172 ? -19.759 4.448 19.318 1.00 91.50 172 ILE A C 1
ATOM 1390 O O . ILE A 1 172 ? -20.382 4.795 20.315 1.00 91.50 172 ILE A O 1
ATOM 1394 N N . ALA A 1 173 ? -18.566 4.959 18.996 1.00 91.50 173 ALA A N 1
ATOM 1395 C CA . ALA A 1 173 ? -17.861 5.948 19.805 1.00 91.50 173 ALA A CA 1
ATOM 1396 C C . ALA A 1 173 ? -18.765 7.142 20.147 1.00 91.50 173 ALA A C 1
ATOM 1398 O O . ALA A 1 173 ? -18.847 7.514 21.316 1.00 91.50 173 ALA A O 1
ATOM 1399 N N . ARG A 1 174 ? -19.516 7.677 19.166 1.00 90.38 174 ARG A N 1
ATOM 1400 C CA . ARG A 1 174 ? -20.488 8.781 19.340 1.00 90.38 174 ARG A CA 1
ATOM 1401 C C . ARG A 1 174 ? -21.526 8.541 20.436 1.00 90.38 174 ARG A C 1
ATOM 1403 O O . ARG A 1 174 ? -21.931 9.505 21.072 1.00 90.38 174 ARG A O 1
ATOM 1410 N N . ARG A 1 175 ? -21.918 7.293 20.709 1.00 88.62 175 ARG A N 1
ATOM 1411 C CA . ARG A 1 175 ? -22.881 6.958 21.778 1.00 88.62 175 ARG A CA 1
ATOM 1412 C C . ARG A 1 175 ? -22.297 7.076 23.185 1.00 88.62 175 ARG A C 1
ATOM 1414 O O . ARG A 1 175 ? -23.049 7.119 24.148 1.00 88.62 175 ARG A O 1
ATOM 1421 N N . TYR A 1 176 ? -20.973 7.088 23.306 1.00 83.62 176 TYR A N 1
ATOM 1422 C CA . TYR A 1 176 ? -20.269 7.091 24.589 1.00 83.62 176 TYR A CA 1
ATOM 1423 C C . TYR A 1 176 ? -19.616 8.435 24.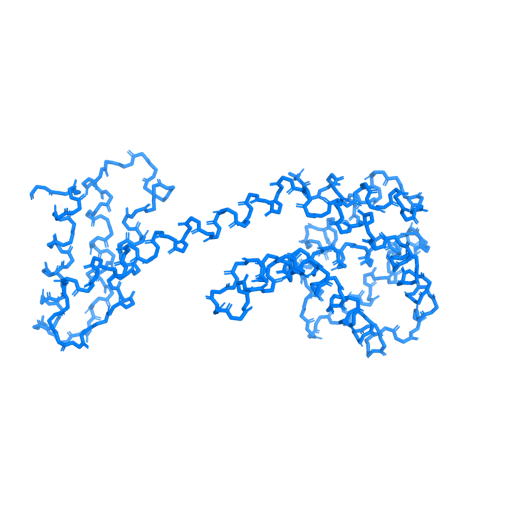915 1.00 83.62 176 TYR A C 1
ATOM 1425 O O . TYR A 1 176 ? -18.953 8.549 25.948 1.00 83.62 176 TYR A O 1
ATOM 1433 N N . MET A 1 177 ? -19.814 9.453 24.072 1.00 72.94 177 MET A N 1
ATOM 1434 C CA . MET A 1 177 ? -19.263 10.789 24.283 1.00 72.94 177 MET A CA 1
ATOM 1435 C C . MET A 1 177 ? -20.370 11.776 24.588 1.00 72.94 177 MET A C 1
ATOM 1437 O O . MET A 1 177 ? -21.036 12.297 23.696 1.00 72.94 177 MET A O 1
ATOM 1441 N N . ASP A 1 178 ? -20.504 12.063 25.872 1.00 64.38 178 ASP A N 1
ATOM 1442 C CA . ASP A 1 178 ? -21.330 13.156 26.346 1.00 64.38 178 ASP A CA 1
ATOM 1443 C C . ASP A 1 178 ? -20.545 14.455 26.072 1.00 64.38 178 ASP A C 1
ATOM 1445 O O . ASP A 1 178 ? -19.509 14.713 26.681 1.00 64.38 178 ASP A O 1
ATOM 1449 N N . THR A 1 179 ? -20.974 15.203 25.050 1.00 51.62 179 THR A N 1
ATOM 1450 C CA . THR A 1 179 ? -20.570 16.591 24.738 1.00 51.62 179 THR A CA 1
ATOM 1451 C C . THR A 1 179 ? -19.058 16.901 24.755 1.00 51.62 179 THR A C 1
ATOM 1453 O O . THR A 1 179 ? -18.583 17.635 25.617 1.00 51.62 179 THR A O 1
ATOM 1456 N N . GLY A 1 180 ? -18.304 16.420 23.753 1.00 54.56 180 GLY A N 1
ATOM 1457 C CA . GLY A 1 180 ? -16.993 17.002 23.391 1.00 54.56 180 GLY A CA 1
ATOM 1458 C C . GLY A 1 180 ? -15.735 16.165 23.653 1.00 54.56 180 GLY A C 1
ATOM 1459 O O . GLY A 1 180 ? -14.634 16.689 23.519 1.00 54.56 180 GLY A O 1
ATOM 1460 N N . TYR A 1 181 ? -15.860 14.882 23.995 1.00 63.22 181 TYR A N 1
ATOM 1461 C CA . TYR A 1 181 ? -14.699 14.008 24.219 1.00 63.22 181 TYR A CA 1
ATOM 1462 C C . TYR A 1 181 ? -14.253 13.218 22.972 1.00 63.22 181 TYR A C 1
ATOM 1464 O O . TYR A 1 181 ? -14.936 13.181 21.953 1.00 63.22 181 TYR A O 1
ATOM 1472 N N . ASP A 1 182 ? -13.062 12.617 23.065 1.00 78.38 182 ASP A N 1
ATOM 1473 C CA . ASP A 1 182 ? -12.195 12.143 21.975 1.00 78.38 182 ASP A CA 1
ATOM 1474 C C . ASP A 1 182 ? -12.756 10.987 21.108 1.00 78.38 182 ASP A C 1
ATOM 1476 O O . ASP A 1 182 ? -12.351 9.829 21.262 1.00 78.38 182 ASP A O 1
ATOM 1480 N N . ILE A 1 183 ? -13.609 11.290 20.113 1.00 86.81 183 ILE A N 1
ATOM 1481 C CA . ILE A 1 183 ? -14.062 10.325 19.072 1.00 86.81 183 ILE A CA 1
ATOM 1482 C C . ILE A 1 183 ? -12.896 9.477 18.544 1.00 86.81 183 ILE A C 1
ATOM 1484 O O . ILE A 1 183 ? -13.047 8.250 18.462 1.00 86.81 183 ILE A O 1
ATOM 1488 N N . PRO A 1 184 ? -11.727 10.067 18.210 1.00 90.12 184 PRO A N 1
ATOM 1489 C CA . PRO A 1 184 ? -10.610 9.299 17.674 1.00 90.12 184 PRO A CA 1
ATOM 1490 C C . PRO A 1 184 ? -10.087 8.242 18.652 1.00 90.12 184 PRO A C 1
ATOM 1492 O O . PRO A 1 184 ? -9.795 7.122 18.235 1.00 90.12 184 PRO A O 1
ATOM 1495 N N . PHE A 1 185 ? -10.033 8.558 19.949 1.00 89.44 185 PHE A N 1
ATOM 1496 C CA . PHE A 1 185 ? -9.544 7.649 20.986 1.00 89.44 185 PHE A CA 1
ATOM 1497 C C . PHE A 1 185 ? -10.427 6.402 21.102 1.00 89.44 185 PHE A C 1
ATOM 1499 O O . PHE A 1 185 ? -9.933 5.275 21.014 1.00 89.44 185 PHE A O 1
ATOM 1506 N N . TYR A 1 186 ? -11.744 6.590 21.233 1.00 91.25 186 TYR A N 1
ATOM 1507 C CA . TYR A 1 186 ? -12.688 5.473 21.334 1.00 91.25 186 TYR A CA 1
ATOM 1508 C C . TYR A 1 186 ? -12.785 4.681 20.029 1.00 91.25 186 TYR A C 1
ATOM 1510 O O . TYR A 1 186 ? -12.877 3.456 20.056 1.00 91.25 186 TYR A O 1
ATOM 1518 N N . THR A 1 187 ? -12.694 5.354 18.881 1.00 93.62 187 THR A N 1
ATOM 1519 C CA . THR A 1 187 ? -12.644 4.686 17.573 1.00 93.62 187 THR A CA 1
ATOM 1520 C C . THR A 1 187 ? -11.432 3.761 17.487 1.00 93.62 187 THR A C 1
ATOM 1522 O O . THR A 1 187 ? -11.569 2.603 17.097 1.00 93.62 187 THR A O 1
ATOM 1525 N N . GLN A 1 188 ? -10.250 4.236 17.894 1.00 92.88 188 GLN A N 1
ATOM 1526 C CA . GLN A 1 188 ? -9.032 3.426 17.898 1.00 92.88 188 GLN A CA 1
ATOM 1527 C C . GLN A 1 188 ? -9.154 2.225 18.842 1.00 92.88 188 GLN A C 1
ATOM 1529 O O . GLN A 1 188 ? -8.791 1.115 18.456 1.00 92.88 188 GLN A O 1
ATOM 1534 N N . PHE A 1 189 ? -9.724 2.431 20.032 1.00 93.75 189 PHE A N 1
ATOM 1535 C CA . PHE A 1 189 ? -9.991 1.357 20.988 1.00 93.75 189 PHE A CA 1
ATOM 1536 C C . PHE A 1 189 ? -10.884 0.264 20.389 1.00 93.75 189 PHE A C 1
ATOM 1538 O O . PHE A 1 189 ? -10.527 -0.913 20.414 1.00 93.75 189 PHE A O 1
ATOM 1545 N N . ILE A 1 190 ? -12.016 0.650 19.793 1.00 95.06 190 ILE A N 1
ATOM 1546 C CA . ILE A 1 190 ? -12.966 -0.283 19.171 1.00 95.06 190 ILE A CA 1
ATOM 1547 C C . ILE A 1 190 ? -12.305 -1.037 18.008 1.00 95.06 190 ILE A C 1
ATOM 1549 O O . ILE A 1 190 ? -12.468 -2.251 17.877 1.00 95.06 190 ILE A O 1
ATOM 1553 N N . LEU A 1 191 ? -11.522 -0.343 17.176 1.00 95.25 191 LEU A N 1
ATOM 1554 C CA . LEU A 1 191 ? -10.797 -0.967 16.067 1.00 95.25 191 LEU A CA 1
ATOM 1555 C C . LEU A 1 191 ? -9.741 -1.969 16.547 1.00 95.25 191 LEU A C 1
ATOM 1557 O O . LEU A 1 191 ? -9.555 -3.005 15.905 1.00 95.25 191 LEU A O 1
ATOM 1561 N N . GLU A 1 192 ? -9.056 -1.689 17.657 1.00 94.56 192 GLU A N 1
ATOM 1562 C CA . GLU A 1 192 ? -8.105 -2.626 18.254 1.00 94.56 192 GLU A CA 1
ATOM 1563 C C . GLU A 1 192 ? -8.821 -3.838 18.863 1.00 94.56 192 GLU A C 1
ATOM 1565 O O . GLU A 1 192 ? -8.391 -4.974 18.653 1.00 94.56 192 GLU A O 1
ATOM 1570 N N . LEU A 1 193 ? -9.967 -3.621 19.511 1.00 94.31 193 LEU A N 1
ATOM 1571 C CA . LEU A 1 193 ? -10.809 -4.687 20.048 1.00 94.31 193 LEU A CA 1
ATOM 1572 C C . LEU A 1 193 ? -11.310 -5.642 18.944 1.00 94.31 193 LEU A C 1
ATOM 1574 O O . LEU A 1 193 ? -11.293 -6.860 19.124 1.00 94.31 193 LEU A O 1
ATOM 1578 N N . TRP A 1 194 ? -11.671 -5.111 17.772 1.00 94.50 194 TRP A N 1
ATOM 1579 C CA . TRP A 1 194 ? -12.090 -5.875 16.584 1.00 94.50 194 TRP A CA 1
ATOM 1580 C C . TRP A 1 194 ? -10.939 -6.468 15.755 1.00 94.50 194 TRP A C 1
ATOM 1582 O O . TRP A 1 194 ? -11.168 -7.011 14.666 1.00 94.50 194 TRP A O 1
ATOM 1592 N N . ASN A 1 195 ? -9.691 -6.356 16.212 1.00 91.00 195 ASN A N 1
ATOM 1593 C CA . ASN A 1 195 ? -8.545 -6.901 15.495 1.00 91.00 195 ASN A CA 1
ATOM 1594 C C . ASN A 1 195 ? -8.345 -8.395 15.799 1.00 91.00 195 ASN A C 1
ATOM 1596 O O . ASN A 1 195 ? -7.438 -8.782 16.537 1.00 91.00 195 ASN A O 1
ATOM 1600 N N . ASP A 1 196 ? -9.162 -9.243 15.167 1.00 81.50 196 ASP A N 1
ATOM 1601 C CA . ASP A 1 196 ? -9.114 -10.705 15.337 1.00 81.50 196 ASP A CA 1
ATOM 1602 C C . ASP A 1 196 ? -7.734 -11.308 15.026 1.00 81.50 196 ASP A C 1
ATOM 1604 O O . ASP A 1 196 ? -7.330 -12.297 15.635 1.00 81.50 196 ASP A O 1
ATOM 1608 N N . ARG A 1 197 ? -6.965 -10.686 14.119 1.00 85.56 197 ARG A N 1
ATOM 1609 C CA . ARG A 1 197 ? -5.597 -11.121 13.802 1.00 85.56 197 ARG A CA 1
ATOM 1610 C C . ARG A 1 197 ? -4.655 -10.968 14.994 1.00 85.56 197 ARG A C 1
ATOM 1612 O O . ARG A 1 197 ? -3.841 -11.852 15.227 1.00 85.56 197 ARG A O 1
ATOM 1619 N N . LYS A 1 198 ? -4.753 -9.859 15.738 1.00 88.75 198 LYS A N 1
ATOM 1620 C CA . LYS A 1 198 ? -3.938 -9.629 16.944 1.00 88.75 198 LYS A CA 1
ATOM 1621 C C . LYS A 1 198 ? -4.437 -10.413 18.155 1.00 88.75 198 LYS A C 1
ATOM 1623 O O . LYS A 1 198 ? -3.633 -10.716 19.033 1.00 88.75 198 LYS A O 1
ATOM 1628 N N . ARG A 1 199 ? -5.731 -10.744 18.194 1.00 91.19 199 ARG A N 1
ATOM 1629 C CA . ARG A 1 199 ? -6.309 -11.604 19.231 1.00 91.19 199 ARG A CA 1
ATOM 1630 C C . ARG A 1 199 ? -5.640 -12.980 19.260 1.00 91.19 199 ARG A C 1
ATOM 1632 O O . ARG A 1 199 ? -5.320 -13.483 20.333 1.00 91.19 199 ARG A O 1
ATOM 1639 N N . GLY A 1 200 ? -5.438 -13.584 18.087 1.00 90.56 200 GLY A N 1
ATOM 1640 C CA . GLY A 1 200 ? -4.918 -14.945 17.984 1.00 90.56 200 GLY A CA 1
ATOM 1641 C C . GLY A 1 200 ? -5.841 -15.950 18.684 1.00 90.56 200 GLY A C 1
ATOM 1642 O O . GLY A 1 200 ? -7.051 -15.950 18.445 1.00 90.56 200 GLY A O 1
ATOM 1643 N N . ALA A 1 201 ? -5.261 -16.781 19.553 1.00 91.62 201 ALA A N 1
ATOM 1644 C CA . ALA A 1 201 ? -5.960 -17.846 20.276 1.00 91.62 201 ALA A CA 1
ATOM 1645 C C . ALA A 1 201 ? -6.685 -17.387 21.557 1.00 91.62 201 ALA A C 1
ATOM 1647 O O . ALA A 1 201 ? -7.386 -18.191 22.162 1.00 91.62 201 ALA A O 1
ATOM 1648 N N . LEU A 1 202 ? -6.533 -16.121 21.968 1.00 93.06 202 LEU A N 1
ATOM 1649 C CA . LEU A 1 202 ? -7.203 -15.602 23.162 1.00 93.06 202 LEU A CA 1
ATOM 1650 C C . LEU A 1 202 ? -8.725 -15.644 23.001 1.00 93.06 202 LEU A C 1
ATOM 1652 O O . LEU A 1 202 ? -9.269 -15.348 21.927 1.00 93.06 202 LEU A O 1
ATOM 1656 N N . THR A 1 203 ? -9.418 -15.941 24.095 1.00 93.56 203 THR A N 1
ATOM 1657 C CA . THR A 1 203 ? -10.864 -15.746 24.189 1.00 93.56 203 THR A CA 1
ATOM 1658 C C . THR A 1 203 ? -11.214 -14.264 24.021 1.00 93.56 203 THR A C 1
ATOM 1660 O O . THR A 1 203 ? -10.370 -13.368 24.138 1.00 93.56 203 THR A O 1
ATOM 1663 N N . LYS A 1 204 ? -12.490 -13.973 23.733 1.00 91.94 204 LYS A N 1
ATOM 1664 C CA . LYS A 1 204 ? -12.962 -12.582 23.643 1.00 91.94 204 LYS A CA 1
ATOM 1665 C C . LYS A 1 204 ? -12.701 -11.815 24.942 1.00 91.94 204 LYS A C 1
ATOM 1667 O O . LYS A 1 204 ? -12.241 -10.680 24.880 1.00 91.94 204 LYS A O 1
ATOM 1672 N N . GLU A 1 205 ? -12.945 -12.444 26.083 1.00 94.62 205 GLU A N 1
ATOM 1673 C CA . GLU A 1 205 ? -12.772 -11.833 27.399 1.00 94.62 205 GLU A CA 1
ATOM 1674 C C . GLU A 1 205 ? -11.297 -11.553 27.717 1.00 94.62 205 GLU A C 1
ATOM 1676 O O . GLU A 1 205 ? -10.948 -10.424 28.058 1.00 94.62 205 GLU A O 1
ATOM 1681 N N . GLU A 1 206 ? -10.402 -12.524 27.509 1.00 94.56 206 GLU A N 1
ATOM 1682 C CA . GLU A 1 206 ? -8.957 -12.326 27.710 1.00 94.56 206 GLU A CA 1
ATOM 1683 C C . GLU A 1 206 ? -8.401 -11.216 26.813 1.00 94.56 206 GLU A C 1
ATOM 1685 O O . GLU A 1 206 ? -7.598 -10.384 27.246 1.00 94.56 206 GLU A O 1
ATOM 1690 N N . TRP A 1 207 ? -8.852 -11.166 25.558 1.00 95.31 207 TRP A N 1
ATOM 1691 C CA . TRP A 1 207 ? -8.460 -10.114 24.629 1.00 95.31 207 TRP A CA 1
ATOM 1692 C C . TRP A 1 207 ? -8.958 -8.742 25.061 1.00 95.31 207 TRP A C 1
ATOM 1694 O O . TRP A 1 207 ? -8.189 -7.781 25.070 1.00 95.31 207 TRP A O 1
ATOM 1704 N N . ALA A 1 208 ? -10.223 -8.649 25.463 1.00 94.56 208 ALA A N 1
ATOM 1705 C CA . ALA A 1 208 ? -10.788 -7.412 25.967 1.00 94.56 208 ALA A CA 1
ATOM 1706 C C . ALA A 1 208 ? -10.053 -6.908 27.207 1.00 94.56 208 ALA A C 1
ATOM 1708 O O . ALA A 1 208 ? -9.702 -5.732 27.255 1.00 94.56 208 ALA A O 1
ATOM 1709 N N . ASN A 1 209 ? -9.747 -7.791 28.158 1.00 94.94 209 ASN A N 1
ATOM 1710 C CA . ASN A 1 209 ? -8.980 -7.444 29.351 1.00 94.94 209 ASN A CA 1
ATOM 1711 C C . ASN A 1 209 ? -7.575 -6.942 28.991 1.00 94.94 209 ASN A C 1
ATOM 1713 O O . ASN A 1 209 ? -7.138 -5.913 29.504 1.00 94.94 209 ASN A O 1
ATOM 1717 N N . LYS A 1 210 ? -6.893 -7.586 28.035 1.00 94.75 210 LYS A N 1
ATOM 1718 C CA . LYS A 1 210 ? -5.589 -7.125 27.533 1.00 94.75 210 LYS A CA 1
ATOM 1719 C C . LYS A 1 210 ? -5.658 -5.717 26.929 1.00 94.75 210 LYS A C 1
ATOM 1721 O O . LYS A 1 210 ? -4.796 -4.884 27.217 1.00 94.75 210 LYS A O 1
ATOM 1726 N N . ILE A 1 211 ? -6.672 -5.438 26.109 1.00 95.00 211 ILE A N 1
ATOM 1727 C CA . ILE A 1 211 ? -6.859 -4.113 25.499 1.00 95.00 211 ILE A CA 1
ATOM 1728 C C . ILE A 1 211 ? -7.265 -3.068 26.547 1.00 95.00 211 ILE A C 1
ATOM 1730 O O . ILE A 1 211 ? -6.713 -1.968 26.545 1.00 95.00 211 ILE A O 1
ATOM 1734 N N . LEU A 1 212 ? -8.153 -3.404 27.487 1.00 94.62 212 LEU A N 1
ATOM 1735 C CA . LEU A 1 212 ? -8.529 -2.526 28.600 1.00 94.62 212 LEU A CA 1
ATOM 1736 C C . LEU A 1 212 ? -7.315 -2.140 29.451 1.00 94.62 212 LEU A C 1
ATOM 1738 O O . LEU A 1 212 ? -7.130 -0.955 29.721 1.00 94.62 212 LEU A O 1
ATOM 1742 N N . THR A 1 213 ? -6.453 -3.097 29.810 1.00 94.12 213 THR A N 1
ATOM 1743 C CA . THR A 1 213 ? -5.225 -2.819 30.569 1.00 94.12 213 THR A CA 1
ATOM 1744 C C . THR A 1 213 ? -4.308 -1.869 29.806 1.00 94.12 213 THR A C 1
ATOM 1746 O O . THR A 1 213 ? -3.887 -0.858 30.363 1.00 94.12 213 THR A O 1
ATOM 1749 N N . LYS A 1 214 ? -4.061 -2.115 28.512 1.00 93.31 214 LYS A N 1
ATOM 1750 C CA . LYS A 1 214 ? -3.263 -1.209 27.669 1.00 93.31 214 LYS A CA 1
ATOM 1751 C C . LYS A 1 214 ? -3.807 0.223 27.705 1.00 93.31 214 LYS A C 1
ATOM 1753 O O . LYS A 1 214 ? -3.056 1.175 27.893 1.00 93.31 214 LYS A O 1
ATOM 1758 N N . TYR A 1 215 ? -5.116 0.382 27.537 1.00 91.12 215 TYR A N 1
ATOM 1759 C CA . TYR A 1 215 ? -5.747 1.698 27.500 1.00 91.12 215 TYR A CA 1
ATOM 1760 C C . TYR A 1 215 ? -5.867 2.363 28.875 1.00 91.12 215 TYR A C 1
ATOM 1762 O O . TYR A 1 215 ? -5.933 3.589 28.938 1.00 91.12 215 TYR A O 1
ATOM 1770 N N . LYS A 1 216 ? -5.875 1.590 29.965 1.00 89.19 216 LYS A N 1
ATOM 1771 C CA . LYS A 1 216 ? -5.756 2.100 31.337 1.00 89.19 216 LYS A CA 1
ATOM 1772 C C . LYS A 1 216 ? -4.360 2.668 31.590 1.00 89.19 216 LYS A C 1
ATOM 1774 O O . LYS A 1 216 ? -4.231 3.758 32.134 1.00 89.19 216 LYS A O 1
ATOM 1779 N N . GLU A 1 217 ? -3.323 1.971 31.133 1.00 89.19 217 GLU A N 1
ATOM 1780 C CA . GLU A 1 217 ? -1.931 2.421 31.238 1.00 89.19 217 GLU A CA 1
ATOM 1781 C C . GLU A 1 217 ? -1.686 3.726 30.467 1.00 89.19 217 GLU A C 1
ATOM 1783 O O . GLU A 1 217 ? -1.053 4.638 30.992 1.00 89.19 217 GLU A O 1
ATOM 1788 N N . MET A 1 218 ? -2.277 3.880 29.277 1.00 85.75 218 MET A N 1
ATOM 1789 C CA . MET A 1 218 ? -2.215 5.125 28.488 1.00 85.75 218 MET A CA 1
ATOM 1790 C C . MET A 1 218 ? -2.872 6.338 29.170 1.00 85.75 218 MET A C 1
ATOM 1792 O O . MET A 1 218 ? -2.725 7.460 28.693 1.00 85.75 218 MET A O 1
ATOM 1796 N N . GLN A 1 219 ? -3.625 6.128 30.252 1.00 80.12 219 GLN A N 1
ATOM 1797 C CA . GLN A 1 219 ? -4.276 7.191 31.020 1.00 80.12 219 GLN A CA 1
ATOM 1798 C C . GLN A 1 219 ? -3.473 7.603 32.260 1.00 80.12 219 GLN A C 1
ATOM 1800 O O . GLN A 1 219 ? -3.871 8.540 32.956 1.00 80.12 219 GLN A O 1
ATOM 1805 N N . LYS A 1 220 ? -2.337 6.945 32.542 1.00 80.75 220 LYS A N 1
ATOM 1806 C CA . LYS A 1 220 ? -1.428 7.351 33.620 1.00 80.75 220 LYS A CA 1
ATOM 1807 C C . LYS A 1 220 ? -0.924 8.775 33.362 1.00 80.75 220 LYS A C 1
ATOM 1809 O O . LYS A 1 220 ? -0.416 9.072 32.288 1.00 80.75 220 LYS A O 1
ATOM 1814 N N . GLY A 1 221 ? -1.090 9.653 34.351 1.00 78.69 221 GLY A N 1
ATOM 1815 C CA . GLY A 1 221 ? -0.738 11.076 34.256 1.00 78.69 221 GLY A CA 1
ATOM 1816 C C . GLY A 1 221 ? -1.910 12.011 33.933 1.00 78.69 221 GLY A C 1
ATOM 1817 O O . GLY A 1 221 ? -1.751 13.225 34.021 1.00 78.69 221 GLY A O 1
ATOM 1818 N N . LEU A 1 222 ? -3.098 11.483 33.617 1.00 79.00 222 LEU A N 1
ATOM 1819 C CA . LEU A 1 222 ? -4.325 12.284 33.581 1.00 79.00 222 LEU A CA 1
ATOM 1820 C C . LEU A 1 222 ? -4.837 12.553 35.004 1.00 79.00 222 LEU A C 1
ATOM 1822 O O . LEU A 1 222 ? -4.580 11.778 35.927 1.00 79.00 222 LEU A O 1
ATOM 1826 N N . ARG A 1 223 ? -5.623 13.626 35.173 1.00 83.25 223 ARG A N 1
ATOM 1827 C CA . ARG A 1 223 ? -6.402 13.846 36.403 1.00 83.25 223 ARG A CA 1
ATOM 1828 C C . ARG A 1 223 ? -7.289 12.620 36.667 1.00 83.25 223 ARG A C 1
ATOM 1830 O O . ARG A 1 223 ? -7.913 12.090 35.744 1.00 83.25 223 ARG A O 1
ATOM 1837 N N . SER A 1 224 ? -7.303 12.157 37.916 1.00 80.62 224 SER A N 1
ATOM 1838 C CA . SER A 1 224 ? -7.864 10.858 38.314 1.00 80.62 224 SER A CA 1
ATOM 1839 C C . SER A 1 224 ? -9.342 10.696 37.951 1.00 80.62 224 SER A C 1
ATOM 1841 O O . SER A 1 224 ? -9.734 9.645 37.451 1.00 80.62 224 SER A O 1
ATOM 1843 N N . ASP A 1 225 ? -10.136 11.752 38.104 1.00 82.25 225 ASP A N 1
ATOM 1844 C CA . ASP A 1 225 ? -11.559 11.791 37.763 1.00 82.25 225 ASP A CA 1
ATOM 1845 C C . ASP A 1 225 ? -11.817 11.649 36.252 1.00 82.25 225 ASP A C 1
ATOM 1847 O O . ASP A 1 225 ? -12.778 10.999 35.832 1.00 82.25 225 ASP A O 1
ATOM 1851 N N . PHE A 1 226 ? -10.938 12.204 35.414 1.00 82.25 226 PHE A N 1
ATOM 1852 C CA . PHE A 1 226 ? -11.023 12.057 33.959 1.00 82.25 226 PHE A CA 1
ATOM 1853 C C . PHE A 1 226 ? -10.614 10.657 33.502 1.00 82.25 226 PHE A C 1
ATOM 1855 O O . PHE A 1 226 ? -11.285 10.074 32.646 1.00 82.25 226 PHE A O 1
ATOM 1862 N N . ALA A 1 227 ? -9.537 10.111 34.074 1.00 83.88 227 ALA A N 1
ATOM 1863 C CA . ALA A 1 227 ? -9.087 8.752 33.786 1.00 83.88 227 ALA A CA 1
ATOM 1864 C C . ALA A 1 227 ? -10.162 7.723 34.171 1.00 83.88 227 ALA A C 1
ATOM 1866 O O . ALA A 1 227 ? -10.511 6.846 33.384 1.00 83.88 227 ALA A O 1
ATOM 1867 N N . GLU A 1 228 ? -10.769 7.869 35.346 1.00 86.31 228 GLU A N 1
ATOM 1868 C CA . GLU A 1 228 ? -11.811 6.956 35.809 1.00 86.31 228 GLU A CA 1
ATOM 1869 C C . GLU A 1 228 ? -13.066 7.006 34.926 1.00 86.31 228 GLU A C 1
ATOM 1871 O O . GLU A 1 228 ? -13.541 5.966 34.462 1.00 86.31 228 GLU A O 1
ATOM 1876 N N . LYS A 1 229 ? -13.567 8.207 34.599 1.00 86.62 229 LYS A N 1
ATOM 1877 C CA . LYS A 1 229 ? -14.710 8.365 33.681 1.00 86.62 229 LYS A CA 1
ATOM 1878 C C . LYS A 1 229 ? -14.436 7.728 32.319 1.00 86.62 229 LYS A C 1
ATOM 1880 O O . LYS A 1 229 ? -15.284 7.002 31.798 1.00 86.62 229 LYS A O 1
ATOM 1885 N N . ARG A 1 230 ? -13.252 7.969 31.749 1.00 87.12 230 ARG A N 1
ATOM 1886 C CA . ARG A 1 230 ? -12.850 7.415 30.451 1.00 87.12 230 ARG A CA 1
ATOM 1887 C C . ARG A 1 230 ? -12.741 5.892 30.509 1.00 87.12 230 ARG A C 1
ATOM 1889 O O . ARG A 1 230 ? -13.289 5.216 29.640 1.00 87.12 230 ARG A O 1
ATOM 1896 N N . TYR A 1 231 ? -12.102 5.338 31.537 1.00 89.94 231 TYR A N 1
ATOM 1897 C CA . TYR A 1 231 ? -11.999 3.891 31.728 1.00 89.94 231 TYR A CA 1
ATOM 1898 C C . TYR A 1 231 ? -13.373 3.223 31.882 1.00 89.94 231 TYR A C 1
ATOM 1900 O O . TYR A 1 231 ? -13.642 2.220 31.221 1.00 89.94 231 TYR A O 1
ATOM 1908 N N . ASN A 1 232 ? -14.286 3.816 32.653 1.00 90.19 232 ASN A N 1
ATOM 1909 C CA . ASN A 1 232 ? -15.648 3.300 32.808 1.00 90.19 232 ASN A CA 1
ATOM 1910 C C . ASN A 1 232 ? -16.406 3.254 31.471 1.00 90.19 232 ASN A C 1
ATOM 1912 O O . ASN A 1 232 ? -17.094 2.271 31.186 1.00 90.19 232 ASN A O 1
ATOM 1916 N N . LYS A 1 233 ? -16.232 4.258 30.600 1.00 90.62 233 LYS A N 1
ATOM 1917 C CA . LYS A 1 233 ? -16.797 4.236 29.238 1.00 90.62 233 LYS A CA 1
ATOM 1918 C C . LYS A 1 233 ? -16.182 3.125 28.378 1.00 90.62 233 LYS A C 1
ATOM 1920 O O . LYS A 1 233 ? -16.918 2.450 27.662 1.00 90.62 233 LYS A O 1
ATOM 1925 N N . LEU A 1 234 ? -14.872 2.873 28.478 1.00 92.25 234 LEU A N 1
ATOM 1926 C CA . LEU A 1 234 ? -14.236 1.738 27.789 1.00 92.25 234 LEU A CA 1
ATOM 1927 C C . LEU A 1 234 ? -14.846 0.402 28.227 1.00 92.25 234 LEU A C 1
ATOM 1929 O O . LEU A 1 234 ? -15.193 -0.415 27.378 1.00 92.25 234 LEU A O 1
ATOM 1933 N N . VAL A 1 235 ? -15.049 0.201 29.531 1.00 93.94 235 VAL A N 1
ATOM 1934 C CA . VAL A 1 235 ? -15.704 -1.006 30.064 1.00 93.94 235 VAL A CA 1
ATOM 1935 C C . VAL A 1 235 ? -17.130 -1.146 29.520 1.00 93.94 235 VAL A C 1
ATOM 1937 O O . VAL A 1 235 ? -17.517 -2.231 29.087 1.00 93.94 235 VAL A O 1
ATOM 1940 N N . GLN A 1 236 ? -17.903 -0.057 29.470 1.00 92.81 236 GLN A N 1
ATOM 1941 C CA . GLN A 1 236 ? -19.254 -0.071 28.894 1.00 92.81 236 GLN A CA 1
ATOM 1942 C C . GLN A 1 236 ? -19.263 -0.425 27.400 1.00 92.81 236 GLN A C 1
ATOM 1944 O O . GLN A 1 236 ? -20.144 -1.164 26.964 1.00 92.81 236 GLN A O 1
ATOM 1949 N N . ILE A 1 237 ? -18.288 0.061 26.624 1.00 93.00 237 ILE A N 1
ATOM 1950 C CA . ILE A 1 237 ? -18.116 -0.309 25.210 1.00 93.00 237 ILE A CA 1
ATOM 1951 C C . ILE A 1 237 ? -17.823 -1.808 25.081 1.00 93.00 237 ILE A C 1
ATOM 1953 O O . ILE A 1 237 ? -18.426 -2.492 24.261 1.00 93.00 237 ILE A O 1
ATOM 1957 N N . VAL A 1 238 ? -16.916 -2.348 25.896 1.00 94.62 238 VAL A N 1
ATOM 1958 C CA . VAL A 1 238 ? -16.573 -3.780 25.860 1.00 94.62 238 VAL A CA 1
ATOM 1959 C C . VAL A 1 238 ? -17.792 -4.646 26.191 1.00 94.62 238 VAL A C 1
ATOM 1961 O O . VAL A 1 238 ? -18.044 -5.640 25.505 1.00 94.62 238 VAL A O 1
ATOM 1964 N N . LYS A 1 239 ? -18.586 -4.239 27.188 1.00 93.69 239 LYS A N 1
ATOM 1965 C CA . LYS A 1 239 ? -19.848 -4.903 27.545 1.00 93.69 239 LYS A CA 1
ATOM 1966 C C . LYS A 1 239 ? -20.873 -4.842 26.420 1.00 93.69 239 LYS A C 1
ATOM 1968 O O . LYS A 1 239 ? -21.419 -5.872 26.037 1.00 93.69 239 LYS A O 1
ATOM 1973 N N . SER A 1 240 ? -21.107 -3.666 25.838 1.00 92.38 240 SER A N 1
ATOM 1974 C CA . SER A 1 240 ? -22.100 -3.508 24.766 1.00 92.38 240 SER A CA 1
ATOM 1975 C C . SER A 1 240 ? -21.729 -4.253 23.487 1.00 92.38 240 SER A C 1
ATOM 1977 O O . SER A 1 240 ? -22.606 -4.698 22.750 1.00 92.38 240 SER A O 1
ATOM 1979 N N . LEU A 1 241 ? -20.431 -4.435 23.242 1.00 92.12 241 LEU A N 1
ATOM 1980 C CA . LEU A 1 241 ? -19.905 -5.240 22.145 1.00 92.12 241 LEU A CA 1
ATOM 1981 C C . LEU A 1 241 ? -19.878 -6.749 22.451 1.00 92.12 241 LEU A C 1
ATOM 1983 O O . LEU A 1 241 ? -19.471 -7.532 21.589 1.00 92.12 241 LEU A O 1
ATOM 1987 N N . GLY A 1 242 ? -20.299 -7.171 23.648 1.00 91.94 242 GLY A N 1
ATOM 1988 C CA . GLY A 1 242 ? -20.415 -8.578 24.040 1.00 91.94 242 GLY A CA 1
ATOM 1989 C C . GLY A 1 242 ? -19.074 -9.280 24.261 1.00 91.94 242 GLY A C 1
ATOM 1990 O O . GLY A 1 242 ? -18.951 -10.473 23.983 1.00 91.94 242 GLY A O 1
ATOM 1991 N N . TYR A 1 243 ? -18.049 -8.543 24.693 1.00 91.31 243 TYR A N 1
ATOM 1992 C CA . TYR A 1 243 ? -16.727 -9.106 24.985 1.00 91.31 243 TYR A CA 1
ATOM 1993 C C . TYR A 1 243 ? -16.577 -9.574 26.437 1.00 91.31 243 TYR A C 1
ATOM 1995 O O . TYR A 1 243 ? -15.814 -10.503 26.682 1.00 91.31 243 TYR A O 1
ATOM 2003 N N . ILE A 1 244 ? -17.300 -8.947 27.369 1.00 89.06 244 ILE A N 1
ATOM 2004 C CA . ILE A 1 244 ? -17.369 -9.315 28.791 1.00 89.06 244 ILE A CA 1
ATOM 2005 C C . ILE A 1 244 ? -18.825 -9.208 29.264 1.00 89.06 244 ILE A C 1
ATOM 2007 O O . ILE A 1 244 ? -19.603 -8.460 28.663 1.00 89.06 244 ILE A O 1
ATOM 2011 N N . LYS A 1 245 ? -19.187 -9.957 30.310 1.00 78.12 245 LYS A N 1
ATOM 2012 C CA . LYS A 1 245 ? -20.523 -9.913 30.929 1.00 78.12 245 LYS A CA 1
ATOM 2013 C C . LYS A 1 245 ? -20.677 -8.726 31.896 1.00 78.12 245 LYS A C 1
ATOM 2015 O O . LYS A 1 245 ? -19.677 -8.258 32.491 1.00 78.12 245 LYS A O 1
#

Radius of gyration: 23.9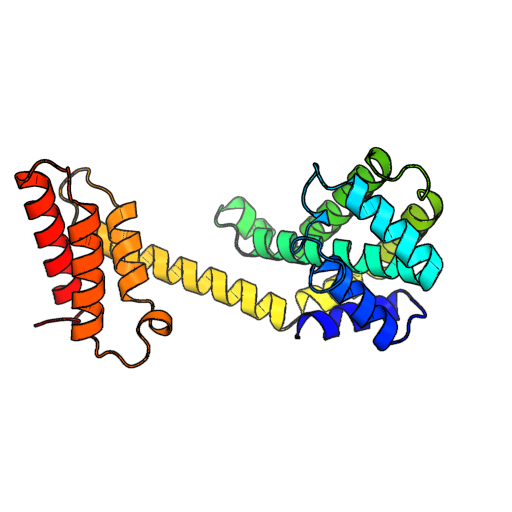4 Å; Cα contacts (8 Å, |Δi|>4): 187; chains: 1; bounding box: 50×35×65 Å

Solvent-accessible surface area (backbone atoms only — not comparable to full-atom values): 13545 Å² total; per-residue (Å²): 131,71,72,58,60,56,55,49,56,45,36,56,77,66,66,47,85,66,51,73,65,56,51,54,52,50,50,31,42,53,53,19,76,37,90,85,42,56,67,48,39,73,79,40,82,91,33,46,69,57,43,50,51,49,45,53,52,34,32,76,75,51,36,70,49,35,39,53,50,54,51,47,52,55,47,52,54,48,23,50,55,40,26,47,48,39,64,64,40,83,50,72,70,39,57,73,41,41,92,51,22,62,56,55,18,44,54,50,36,55,54,48,51,52,54,52,39,64,74,69,41,72,89,45,50,70,63,51,53,50,46,53,49,55,48,60,77,39,40,69,62,50,51,49,53,55,70,66,30,67,64,54,48,49,52,47,51,50,53,52,51,49,51,55,52,48,54,55,25,41,59,55,27,57,76,71,41,81,87,86,58,65,51,67,60,46,21,51,50,49,53,56,72,68,33,62,80,80,43,61,89,54,52,59,44,61,41,46,50,55,52,50,50,56,57,52,58,74,36,68,88,54,62,65,71,59,38,50,56,53,50,54,46,51,51,51,51,40,38,77,71,66,34,45,136

Mean predicted aligned error: 7.14 Å

Foldseek 3Di:
DLLLPLLVVVLVLLVLPDDPVLLVVLVCVCCCVPDNAHGNLVVDPVCLVVVLVSLVVQCVVPNLSSNLSNLSSQLLVQLLVQLLCLCQPDDPVSVVCNVVSSVVSNVVSLVVSLVSCVVRPVPCVVSSVVSSVSCVVCVVVSSVSSVPRPVSVVSSVVSVVVVVLLVVQLVLLVVLDDPDDDSPLSSVLSVQLPPVVVCPPPALQRSLVVSLVVVLVVCPPPDPVVSVSVSVSSVVSSVVVPSDD

Sequence (245 aa):
MPKWFYHKGIAEALSIGLSKKAMSDIDSILDGIKGGYEHDFWKYVENVNSLRNVIVQIYASYGVDGVKYCLLHILLDTFQASFISEMTRETPAARMMRPIAHKNAFEYTIGKMKHDTEKYMPGYNAIFEQFLNDVKSKQEEIVGIVKDSREVKAQIQGIERFKGKRKKAEEIARRYMDTGYDIPFYTQFILELWNDRKRGALTKEEWANKILTKYKEMQKGLRSDFAEKRYNKLVQIVKSLGYIK

Secondary structure (DSSP, 8-state):
--HHHHHHHHHHHTT----HHHHHHHHHHHTTSSSSPPTTGGGSGGGHHHHHHHHHHHHHHHHHHHHHHHHHHHHHHHHHHHHHHHHH--SHHHHHHGGGHHHHHHHHHHHHHHHHHHHH-TTSHHHHHHHHHHHHHTHHHHHHHHHH-HHHHHHHHHHHHHHHHHHHHHHHHHTT-SSS--HHHHHHHHHHHT-HHHHTT--HHHHHHHHHHHHHHTTTTS-HHHHHHHHHHHHHHHHHTTS--

pLDDT: mean 87.2, std 8.5, range [44.09, 95.31]